Protein AF-A0A353XZ71-F1 (afdb_monomer)

Foldseek 3Di:
DDDPPDAALDPLGGDDPDDDDDDSVQVSLVQQAAPDLVLLQLQCVLQVFPDSGSLSLCQRQVLETAFADRDHDPPDDNPDQQDWDWAFDDLQLVLVLQVCCVVHPQSDDPPPAQQHYTYYDDFGKHFFAADPNTTIRTHRNAYGFKMKGFFGPADPPRDGRQCVLVVVQVVQVVCVVVPHDHWDWDWDARPNGTIIITTRPQWDDDPNGIHGHGDD

Sequence (216 aa):
MSSERAFPISLSMPLSDRVWSGDNATSYFDGLLPDDRTVREKIAAREDADSAGIFDLLAVIGRDCVGALRFVPEGLGPGDPTKMEYRPVSDDEIATRIASLGTTPLGVQVKEDDFRISIAGVQEKTAFLLIDDQWQLPLGSTPTSHIFKPAMKGGPSDADFSDMPWNEWLCLTLCRVLGLESAQARVLIFDGKPVIVVERFDRVWRDGVLYRLPQE

pLDDT: mean 86.94, std 12.04, range [46.0, 98.12]

Solvent-accessible surface area (backbone atoms only — not comparable to full-atom values): 12502 Å² total; per-residue (Å²): 142,89,56,98,82,69,74,49,89,37,91,87,48,60,80,64,96,67,86,81,69,60,66,64,50,51,54,56,58,46,61,41,35,53,69,44,64,69,55,36,44,54,48,14,70,70,70,71,33,93,36,65,45,64,67,41,40,33,57,68,23,19,47,34,33,67,24,51,58,63,44,63,53,88,95,55,77,84,67,64,84,71,56,80,42,67,44,83,51,52,66,70,55,51,30,52,26,60,71,35,30,89,84,33,68,54,36,56,49,92,90,84,48,70,49,34,63,23,62,48,52,83,70,65,46,38,65,33,22,74,54,96,93,39,48,24,46,38,29,75,70,31,56,62,43,30,40,37,30,55,38,49,96,59,50,81,89,78,41,87,30,68,59,44,22,59,50,53,44,50,50,36,50,50,38,42,76,73,70,43,94,57,64,56,63,48,76,46,75,38,90,91,38,55,25,23,38,31,48,43,84,41,42,46,81,52,98,94,28,67,42,61,32,83,56,133

Radius of gyration: 17.84 Å; Cα contacts (8 Å, |Δi|>4): 370; chains: 1; bounding box: 47×46×47 Å

Secondary structure (DSSP, 8-state):
---TT---SBTTB-S-SSPP-SHHHHHHHHTTS-S-HHHHHHHHHHTT-S-SSHHHHHHHHTTB-STT-----TTS----TT--EEEE--HHHHHHHHHHTTTSGGG--TTT----B---SSS--EEEEEETTEEEEEETTPPP-EEEEEPPS--GGG---TTHHHHHHHHHHHHHHTT-----EEEEEETTEEEEEEE-TTEEEETTEEEE----

Structure (mmCIF, N/CA/C/O backbone):
data_AF-A0A353XZ71-F1
#
_entry.id   AF-A0A353XZ71-F1
#
loop_
_atom_site.group_PDB
_atom_site.id
_atom_site.type_symbol
_atom_site.label_atom_id
_atom_site.label_alt_id
_atom_site.label_comp_id
_atom_site.label_asym_id
_atom_site.label_entity_id
_atom_site.label_seq_id
_atom_site.pdbx_PDB_ins_code
_atom_site.Cartn_x
_atom_site.Cartn_y
_atom_site.Cartn_z
_atom_site.occupancy
_atom_site.B_iso_or_equiv
_atom_site.auth_seq_id
_atom_site.auth_comp_id
_atom_site.auth_asym_id
_atom_site.auth_atom_id
_atom_site.pdbx_PDB_model_num
ATOM 1 N N . MET A 1 1 ? 13.636 -9.534 -26.495 1.00 53.69 1 MET A N 1
ATOM 2 C CA . MET A 1 1 ? 12.222 -9.168 -26.241 1.00 53.69 1 MET A CA 1
ATOM 3 C C . MET A 1 1 ? 11.256 -10.131 -26.950 1.00 53.69 1 MET A C 1
ATOM 5 O O . MET A 1 1 ? 10.649 -9.754 -27.940 1.00 53.69 1 MET A O 1
ATOM 9 N N . SER A 1 2 ? 11.138 -11.391 -26.512 1.00 59.56 2 SER A N 1
ATOM 10 C CA . SER A 1 2 ? 10.510 -12.465 -27.319 1.00 59.56 2 SER A CA 1
ATOM 11 C C . SER A 1 2 ? 9.338 -13.200 -26.650 1.00 59.56 2 SER A C 1
ATOM 13 O O . SER A 1 2 ? 9.058 -14.339 -27.005 1.00 59.56 2 SER A O 1
ATOM 15 N N . SER A 1 3 ? 8.665 -12.594 -25.669 1.00 77.88 3 SER A N 1
ATOM 16 C CA . SER A 1 3 ? 7.457 -13.176 -25.067 1.00 77.88 3 SER A CA 1
ATOM 17 C C . SER A 1 3 ? 6.228 -12.406 -25.533 1.00 77.88 3 SER A C 1
ATOM 19 O O . SER A 1 3 ? 6.163 -11.197 -25.335 1.00 77.88 3 SER A O 1
ATOM 21 N N . GLU A 1 4 ? 5.230 -13.103 -26.079 1.00 80.56 4 GLU A N 1
ATOM 22 C CA . GLU A 1 4 ? 3.912 -12.531 -26.416 1.00 80.56 4 GLU A CA 1
ATOM 23 C C . GLU A 1 4 ? 3.173 -11.973 -25.189 1.00 80.56 4 GLU A C 1
ATOM 25 O O . GLU A 1 4 ? 2.221 -11.213 -25.320 1.00 80.56 4 GLU A O 1
ATOM 30 N N . ARG A 1 5 ? 3.622 -12.342 -23.982 1.00 86.00 5 ARG A N 1
ATOM 31 C CA . ARG A 1 5 ? 3.090 -11.867 -22.700 1.00 86.00 5 ARG A CA 1
ATOM 32 C C . ARG A 1 5 ? 3.948 -10.775 -22.056 1.00 86.00 5 ARG A C 1
ATOM 34 O O . ARG A 1 5 ? 3.720 -10.440 -20.898 1.00 86.00 5 ARG A O 1
ATOM 41 N N . ALA A 1 6 ? 4.962 -10.261 -22.754 1.00 88.62 6 ALA A N 1
ATOM 42 C CA . ALA A 1 6 ? 5.753 -9.147 -22.247 1.00 88.62 6 ALA A CA 1
ATOM 43 C C . ALA A 1 6 ? 4.917 -7.861 -22.243 1.00 88.62 6 ALA A C 1
ATOM 45 O O . ALA A 1 6 ? 4.241 -7.544 -23.218 1.00 88.62 6 ALA A O 1
ATOM 46 N N . PHE A 1 7 ? 5.013 -7.103 -21.159 1.00 90.38 7 PHE A N 1
ATOM 47 C CA . PHE A 1 7 ? 4.414 -5.781 -21.017 1.00 90.38 7 PHE A CA 1
ATOM 48 C C . PHE A 1 7 ? 5.481 -4.808 -20.497 1.00 90.38 7 PHE A C 1
ATOM 50 O O . PHE A 1 7 ? 6.420 -5.242 -19.821 1.00 90.38 7 PHE A O 1
ATOM 57 N N . PRO A 1 8 ? 5.402 -3.514 -20.849 1.00 92.56 8 PRO A N 1
ATOM 58 C CA . PRO A 1 8 ? 6.329 -2.526 -20.323 1.00 92.56 8 PRO A CA 1
ATOM 59 C C . PRO A 1 8 ? 6.079 -2.291 -18.833 1.00 92.56 8 PRO A C 1
ATOM 61 O O . PRO A 1 8 ? 4.964 -2.460 -18.349 1.00 92.56 8 PR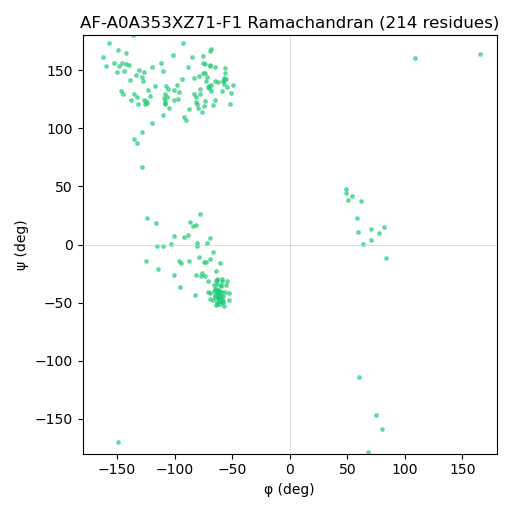O A O 1
ATOM 64 N N . ILE A 1 9 ? 7.119 -1.857 -18.121 1.00 91.44 9 ILE A N 1
ATOM 65 C CA . ILE A 1 9 ? 6.996 -1.424 -16.723 1.00 91.44 9 ILE A CA 1
ATOM 66 C C . ILE A 1 9 ? 6.033 -0.231 -16.610 1.00 91.44 9 ILE A C 1
ATOM 68 O O . ILE A 1 9 ? 5.214 -0.181 -15.700 1.00 91.44 9 ILE A O 1
ATOM 72 N N . SER A 1 10 ? 6.128 0.697 -17.563 1.00 92.50 10 SER A N 1
ATOM 73 C CA . SER A 1 10 ? 5.308 1.901 -17.662 1.00 92.50 10 SER A CA 1
ATOM 74 C C . SER A 1 10 ? 5.024 2.214 -19.124 1.00 92.50 10 SER A C 1
ATOM 76 O O . SER A 1 10 ? 5.890 1.985 -19.973 1.00 92.50 10 SER A O 1
ATOM 78 N N . LEU A 1 11 ? 3.877 2.814 -19.447 1.00 91.62 11 LEU A N 1
ATOM 79 C CA . LEU A 1 11 ? 3.632 3.325 -20.801 1.00 91.62 11 LEU A CA 1
ATOM 80 C C . LEU A 1 11 ? 4.595 4.466 -21.177 1.00 91.62 11 LEU A C 1
ATOM 82 O O . LEU A 1 11 ? 4.879 4.665 -22.359 1.00 91.62 11 LEU A O 1
ATOM 86 N N . SER A 1 12 ? 5.163 5.165 -20.188 1.00 91.56 12 SER A N 1
ATOM 87 C CA . SER A 1 12 ? 6.236 6.154 -20.383 1.00 91.56 12 SER A CA 1
ATOM 88 C C . SER A 1 12 ? 7.606 5.521 -20.675 1.00 91.56 12 SER A C 1
ATOM 90 O O . SER A 1 12 ? 8.517 6.197 -21.168 1.00 91.56 12 SER A O 1
ATOM 92 N N . MET A 1 13 ? 7.737 4.216 -20.408 1.00 93.19 13 MET A N 1
ATOM 93 C CA . MET A 1 13 ? 8.933 3.404 -20.617 1.00 93.19 13 MET A CA 1
ATOM 94 C C . MET A 1 13 ? 8.610 2.127 -21.420 1.00 93.19 13 MET A C 1
ATOM 96 O O . MET A 1 13 ? 8.707 1.016 -20.885 1.00 93.19 13 MET A O 1
ATOM 100 N N . PRO A 1 14 ? 8.226 2.245 -22.711 1.00 92.81 14 PRO A N 1
ATOM 101 C CA . PRO A 1 14 ? 7.948 1.092 -23.559 1.00 92.81 14 PRO A CA 1
ATOM 102 C C . PRO A 1 14 ? 9.127 0.116 -23.633 1.00 92.81 14 PRO A C 1
ATOM 104 O O . PRO A 1 14 ? 10.297 0.507 -23.538 1.00 92.81 14 PRO A O 1
ATOM 107 N N . LEU A 1 15 ? 8.792 -1.159 -23.859 1.00 92.56 15 LEU A N 1
ATOM 108 C CA . LEU A 1 15 ? 9.755 -2.243 -24.042 1.00 92.56 15 LEU A CA 1
ATOM 109 C C . LEU A 1 15 ? 10.773 -1.866 -25.121 1.00 92.56 15 LEU A C 1
ATOM 111 O O . LEU A 1 15 ? 10.420 -1.562 -26.260 1.00 92.56 15 LEU A O 1
ATOM 115 N N . SER A 1 16 ? 12.043 -1.841 -24.734 1.00 90.62 16 SER A N 1
ATOM 116 C CA . SER A 1 16 ? 13.141 -1.418 -25.589 1.00 90.62 16 SER A CA 1
ATOM 117 C C . SER A 1 16 ? 14.457 -1.967 -25.044 1.00 90.62 16 SER A C 1
ATOM 119 O O . SER A 1 16 ? 14.578 -2.183 -23.842 1.00 90.62 16 SER A O 1
ATOM 121 N N . ASP A 1 17 ? 15.449 -2.151 -25.917 1.00 89.94 17 ASP A N 1
ATOM 122 C CA . ASP A 1 17 ? 16.813 -2.528 -25.521 1.00 89.94 17 ASP A CA 1
ATOM 123 C C . ASP A 1 17 ? 17.618 -1.308 -25.031 1.00 89.94 17 ASP A C 1
ATOM 125 O O . ASP A 1 17 ? 18.783 -1.430 -24.653 1.00 89.94 17 ASP A O 1
ATOM 129 N N . ARG A 1 18 ? 17.018 -0.107 -25.046 1.00 91.69 18 ARG A N 1
ATOM 130 C CA . ARG A 1 18 ? 17.650 1.095 -24.497 1.00 91.69 18 ARG A CA 1
ATOM 131 C C . ARG A 1 18 ? 17.653 1.067 -22.974 1.00 91.69 18 ARG A C 1
ATOM 133 O O . ARG A 1 18 ? 16.688 0.645 -22.341 1.00 91.69 18 ARG A O 1
ATOM 140 N N . VAL A 1 19 ? 18.693 1.656 -22.398 1.00 92.75 19 VAL A N 1
ATOM 141 C CA . VAL A 1 19 ? 18.687 2.035 -20.986 1.00 92.75 19 VAL A CA 1
ATOM 142 C C . VAL A 1 19 ? 17.793 3.261 -20.823 1.00 92.75 19 VAL A C 1
ATOM 144 O O . VAL A 1 19 ? 18.000 4.282 -21.480 1.00 92.75 19 VAL A O 1
ATOM 147 N N . TRP A 1 20 ? 16.789 3.147 -19.959 1.00 93.00 20 TRP A N 1
ATOM 148 C CA . TRP A 1 20 ? 15.941 4.264 -19.565 1.00 93.00 20 TRP A CA 1
ATOM 149 C C . TRP A 1 20 ? 16.611 5.073 -18.455 1.00 93.00 20 TRP A C 1
ATOM 151 O O . TRP A 1 20 ? 17.066 4.512 -17.461 1.00 93.00 20 TRP A O 1
ATOM 161 N N . SER A 1 21 ? 16.682 6.391 -18.633 1.00 92.06 21 SER A N 1
ATOM 162 C CA . SER A 1 21 ? 17.245 7.331 -17.663 1.00 92.06 21 SER A CA 1
ATOM 163 C C . SER A 1 21 ? 16.547 8.692 -17.755 1.00 92.06 21 SER A C 1
ATOM 165 O O . SER A 1 21 ? 15.798 8.952 -18.700 1.00 92.06 21 SER A O 1
ATOM 167 N N . GLY A 1 22 ? 16.787 9.554 -16.765 1.00 92.81 22 GLY A N 1
ATOM 168 C CA . GLY A 1 22 ? 16.157 10.871 -16.673 1.00 92.81 22 GLY A CA 1
ATOM 169 C C . GLY A 1 22 ? 14.737 10.815 -16.109 1.00 92.81 22 GLY A C 1
ATOM 170 O O . GLY A 1 22 ? 14.362 9.858 -15.430 1.00 92.81 22 GLY A O 1
ATOM 1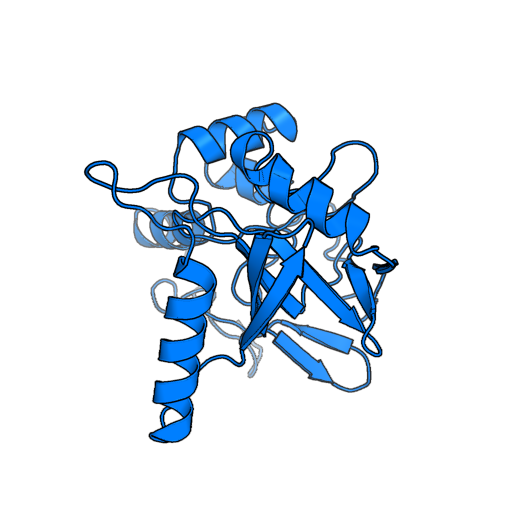71 N N . ASP A 1 23 ? 13.963 11.859 -16.393 1.00 92.31 23 ASP A N 1
ATOM 172 C CA . ASP A 1 23 ? 12.715 12.164 -15.686 1.00 92.31 23 ASP A CA 1
ATOM 173 C C . ASP A 1 23 ? 11.679 11.039 -15.756 1.00 92.31 23 ASP A C 1
ATOM 175 O O . ASP A 1 23 ? 11.097 10.708 -14.733 1.00 92.31 23 ASP A O 1
ATOM 179 N N . ASN A 1 24 ? 11.504 10.373 -16.905 1.00 90.69 24 ASN A N 1
ATOM 180 C CA . ASN A 1 24 ? 10.521 9.286 -17.028 1.00 90.69 24 ASN A CA 1
ATOM 181 C C . ASN A 1 24 ? 10.780 8.146 -16.030 1.00 90.69 24 ASN A C 1
ATOM 183 O O . ASN A 1 24 ? 9.857 7.678 -15.366 1.00 90.69 24 ASN A O 1
ATOM 187 N N . ALA A 1 25 ? 12.036 7.703 -15.920 1.00 92.44 25 ALA A N 1
ATOM 188 C CA . ALA A 1 25 ? 12.402 6.632 -15.001 1.00 92.44 25 ALA A CA 1
ATOM 189 C C . ALA A 1 25 ? 12.286 7.108 -13.550 1.00 92.44 25 ALA A C 1
ATOM 191 O O . ALA A 1 25 ? 11.672 6.431 -12.727 1.00 92.44 25 ALA A O 1
ATOM 192 N N . THR A 1 26 ? 12.821 8.295 -13.256 1.00 93.56 26 THR A N 1
ATOM 193 C CA . THR A 1 26 ? 12.767 8.888 -11.918 1.00 93.56 26 THR A CA 1
ATOM 194 C C . THR A 1 26 ? 11.326 9.038 -11.441 1.00 93.56 26 THR A C 1
ATOM 196 O O . THR A 1 26 ? 11.000 8.522 -10.382 1.00 93.56 26 THR A O 1
ATOM 199 N N . SER A 1 27 ? 10.450 9.669 -12.226 1.00 91.94 27 SER A N 1
ATOM 200 C CA . SER A 1 27 ? 9.053 9.916 -11.856 1.00 91.94 27 SER A CA 1
ATOM 201 C C . SER A 1 27 ? 8.261 8.632 -11.639 1.00 91.94 27 SER A C 1
ATOM 203 O O . SER A 1 27 ? 7.473 8.567 -10.701 1.00 91.94 27 SER A O 1
ATOM 205 N N . TYR A 1 28 ? 8.480 7.603 -12.462 1.00 93.00 28 TYR A N 1
ATOM 206 C CA . TYR A 1 28 ? 7.786 6.330 -12.288 1.00 93.00 28 TYR A CA 1
ATOM 207 C C . TYR A 1 28 ? 8.154 5.657 -10.960 1.00 93.00 28 TYR A C 1
ATOM 209 O O . TYR A 1 28 ? 7.275 5.305 -10.178 1.00 93.00 28 TYR A O 1
ATOM 217 N N . PHE A 1 29 ? 9.452 5.495 -10.681 1.00 93.62 29 PHE A N 1
ATOM 218 C CA . PHE A 1 29 ? 9.895 4.837 -9.449 1.00 93.62 29 PHE A CA 1
ATOM 219 C C . PHE A 1 29 ? 9.637 5.693 -8.204 1.00 93.62 29 PHE A C 1
ATOM 221 O O . PHE A 1 29 ? 9.348 5.146 -7.141 1.00 93.62 29 PHE A O 1
ATOM 228 N N . ASP A 1 30 ? 9.693 7.020 -8.332 1.00 92.12 30 ASP A N 1
ATOM 229 C CA . ASP A 1 30 ? 9.323 7.949 -7.265 1.00 92.12 30 ASP A CA 1
ATOM 230 C C . ASP A 1 30 ? 7.846 7.813 -6.879 1.00 92.12 30 ASP A C 1
ATOM 232 O O . ASP A 1 30 ? 7.524 7.773 -5.694 1.00 92.12 30 ASP A O 1
ATOM 236 N N . GLY A 1 31 ? 6.965 7.634 -7.871 1.00 90.25 31 GLY A N 1
ATOM 237 C CA . GLY A 1 31 ? 5.530 7.417 -7.676 1.00 90.25 31 GLY A CA 1
ATOM 238 C C . GLY A 1 31 ? 5.162 6.099 -6.985 1.00 90.25 31 GLY A C 1
ATOM 239 O O . GLY A 1 31 ? 3.998 5.888 -6.657 1.00 90.25 31 GLY A O 1
ATOM 240 N N . LEU A 1 32 ? 6.129 5.209 -6.734 1.00 90.25 32 LEU A N 1
ATOM 241 C CA . LEU A 1 32 ? 5.923 4.003 -5.925 1.00 90.25 32 LEU A CA 1
ATOM 242 C C . LEU A 1 32 ? 6.149 4.248 -4.431 1.00 90.25 32 LEU A C 1
ATOM 244 O O . LEU A 1 32 ? 5.791 3.389 -3.621 1.00 90.25 32 LEU A O 1
ATOM 248 N N . LEU A 1 33 ? 6.762 5.372 -4.061 1.00 89.06 33 LEU A N 1
ATOM 249 C CA . LEU A 1 33 ? 7.168 5.704 -2.699 1.00 89.06 33 LEU A CA 1
ATOM 250 C C . LEU A 1 33 ? 6.184 6.686 -2.042 1.00 89.06 33 LEU A C 1
ATOM 252 O O . LEU A 1 33 ? 5.406 7.340 -2.731 1.00 89.06 33 LEU A O 1
ATOM 256 N N . PRO A 1 34 ? 6.206 6.822 -0.703 1.00 84.19 34 PRO A N 1
ATOM 257 C CA . PRO A 1 34 ? 5.445 7.868 -0.021 1.00 84.19 34 PRO A CA 1
ATOM 258 C C . PRO A 1 34 ? 5.816 9.267 -0.530 1.00 84.19 34 PRO A C 1
ATOM 260 O O . PRO A 1 34 ? 6.993 9.539 -0.749 1.00 84.19 34 PRO A O 1
ATOM 263 N N . ASP A 1 35 ? 4.852 10.175 -0.664 1.00 83.12 35 ASP A N 1
ATOM 264 C CA . ASP A 1 35 ? 5.115 11.526 -1.198 1.00 83.12 35 ASP A CA 1
ATOM 265 C C . ASP A 1 35 ? 5.865 12.423 -0.193 1.00 83.12 35 ASP A C 1
ATOM 267 O O . ASP A 1 35 ? 6.593 13.344 -0.562 1.00 83.12 35 ASP A O 1
ATOM 271 N N . ASP A 1 36 ? 5.691 12.154 1.102 1.00 81.56 36 ASP A N 1
ATOM 272 C CA . ASP A 1 36 ? 6.267 12.944 2.187 1.00 81.56 36 ASP A CA 1
ATOM 273 C C . ASP A 1 36 ? 7.743 12.571 2.432 1.00 81.56 36 ASP A C 1
ATOM 275 O O . ASP A 1 36 ? 8.090 11.437 2.779 1.00 81.56 36 ASP A O 1
ATOM 279 N N . ARG A 1 37 ? 8.636 13.558 2.298 1.00 85.50 37 ARG A N 1
ATOM 280 C CA . ARG A 1 37 ? 10.080 13.377 2.508 1.00 85.50 37 ARG A CA 1
ATOM 281 C C . ARG A 1 37 ? 10.440 12.994 3.946 1.00 85.50 37 ARG A C 1
ATOM 283 O O . ARG A 1 37 ? 11.331 12.174 4.145 1.00 85.50 37 ARG A O 1
ATOM 290 N N . THR A 1 38 ? 9.766 13.548 4.947 1.00 83.25 38 THR A N 1
ATOM 291 C CA . THR A 1 38 ? 9.986 13.187 6.353 1.00 83.25 38 THR A CA 1
ATOM 292 C C . THR A 1 38 ? 9.574 11.739 6.612 1.00 83.25 38 THR A C 1
ATOM 294 O O . THR A 1 38 ? 10.235 11.036 7.377 1.00 83.25 38 THR A O 1
ATOM 297 N N . VAL A 1 39 ? 8.524 11.249 5.944 1.00 81.44 39 VAL A N 1
ATOM 298 C CA . VAL A 1 39 ? 8.154 9.825 5.979 1.00 81.44 39 VAL A CA 1
ATOM 299 C C . VAL A 1 39 ? 9.261 8.961 5.371 1.00 81.44 39 VAL A C 1
ATOM 301 O O . VAL A 1 39 ? 9.653 7.966 5.980 1.00 81.44 39 VAL A O 1
ATOM 304 N N . ARG A 1 40 ? 9.820 9.358 4.223 1.00 87.19 40 ARG A N 1
ATOM 305 C CA . ARG A 1 40 ? 10.948 8.658 3.585 1.00 87.19 40 ARG A CA 1
ATOM 306 C C . ARG A 1 40 ? 12.195 8.599 4.466 1.00 87.19 40 ARG A C 1
ATOM 308 O O . ARG A 1 40 ? 12.790 7.536 4.600 1.00 87.19 40 ARG A O 1
ATOM 315 N N . GLU A 1 41 ? 12.562 9.705 5.107 1.00 88.69 41 GLU A N 1
ATOM 316 C CA . GLU A 1 41 ? 13.712 9.768 6.022 1.00 88.69 41 GLU A CA 1
ATOM 317 C C . GLU A 1 41 ? 13.523 8.856 7.242 1.00 88.69 41 GLU A C 1
ATOM 319 O O . GLU A 1 41 ? 14.450 8.149 7.638 1.00 88.69 41 GLU A O 1
ATOM 324 N N . LYS A 1 42 ? 12.303 8.795 7.794 1.00 83.44 42 LYS A N 1
ATOM 325 C CA . LYS A 1 42 ? 11.962 7.845 8.864 1.00 83.44 42 LYS A CA 1
ATOM 326 C C . LYS A 1 42 ? 12.082 6.392 8.404 1.00 83.44 42 LYS A C 1
ATOM 328 O O . LYS A 1 42 ? 12.570 5.572 9.173 1.00 83.44 42 LYS A O 1
ATOM 333 N N . ILE A 1 43 ? 11.637 6.069 7.186 1.00 83.50 43 ILE A N 1
ATOM 334 C CA . ILE A 1 43 ? 11.769 4.716 6.622 1.00 83.50 43 ILE A CA 1
ATOM 335 C C . ILE A 1 43 ? 13.247 4.359 6.466 1.00 83.50 43 ILE A C 1
ATOM 337 O O . ILE A 1 43 ? 13.657 3.310 6.951 1.00 83.50 43 ILE A O 1
ATOM 341 N N . ALA A 1 44 ? 14.046 5.242 5.862 1.00 88.50 44 ALA A N 1
ATOM 342 C CA . ALA A 1 44 ? 15.469 4.998 5.646 1.00 88.50 44 ALA A CA 1
ATOM 343 C C . ALA A 1 44 ? 16.218 4.747 6.963 1.00 88.50 44 ALA A C 1
ATOM 345 O O . ALA A 1 44 ? 16.893 3.734 7.101 1.00 88.50 44 ALA A O 1
ATOM 346 N N . ALA A 1 45 ? 16.027 5.611 7.966 1.00 86.62 45 ALA A N 1
ATOM 347 C CA . ALA A 1 45 ? 16.673 5.460 9.272 1.00 86.62 45 ALA A CA 1
ATOM 348 C C . ALA A 1 45 ? 16.250 4.183 10.016 1.00 86.62 45 ALA A C 1
ATOM 350 O O . ALA A 1 45 ? 17.003 3.641 10.820 1.00 86.62 45 ALA A O 1
ATOM 351 N N . ARG A 1 46 ? 15.020 3.723 9.786 1.00 79.81 46 ARG A N 1
ATOM 352 C CA . ARG A 1 46 ? 14.440 2.563 10.461 1.00 79.81 46 ARG A CA 1
ATOM 353 C C . ARG A 1 46 ? 14.872 1.243 9.825 1.00 79.81 46 ARG A C 1
ATOM 355 O O . ARG A 1 46 ? 15.151 0.293 10.549 1.00 79.81 46 ARG A O 1
ATOM 362 N N . GLU A 1 47 ? 14.873 1.186 8.499 1.00 82.00 47 GLU A N 1
ATOM 363 C CA . GLU A 1 47 ? 15.236 -0.004 7.724 1.00 82.00 47 GLU A CA 1
ATOM 364 C C . GLU A 1 47 ? 16.744 -0.075 7.430 1.00 82.00 47 GLU A C 1
ATOM 366 O O . GLU A 1 47 ? 17.170 -0.944 6.674 1.00 82.00 47 GLU A O 1
ATOM 371 N N . ASP A 1 48 ? 17.533 0.827 8.031 1.00 85.62 48 ASP A N 1
ATOM 372 C CA . ASP A 1 48 ? 18.985 0.955 7.842 1.00 85.62 48 ASP A CA 1
ATOM 373 C C . ASP A 1 48 ? 19.363 1.091 6.356 1.00 85.62 48 ASP A C 1
ATOM 375 O O . ASP A 1 48 ? 20.295 0.463 5.858 1.00 85.62 48 ASP A O 1
ATOM 379 N N . ALA A 1 49 ? 18.575 1.882 5.619 1.00 88.69 49 ALA A N 1
ATOM 380 C CA . ALA A 1 49 ? 18.829 2.160 4.213 1.00 88.69 49 ALA A CA 1
ATOM 381 C C . ALA A 1 49 ? 19.932 3.216 4.063 1.00 88.69 49 ALA A C 1
ATOM 383 O O . ALA A 1 49 ? 19.982 4.186 4.823 1.00 88.69 49 ALA A O 1
ATOM 384 N N . ASP A 1 50 ? 20.745 3.080 3.015 1.00 91.31 50 ASP A N 1
ATOM 385 C CA . ASP A 1 50 ? 21.865 3.987 2.731 1.00 91.31 50 ASP A CA 1
ATOM 386 C C . ASP A 1 50 ? 21.423 5.452 2.560 1.00 91.31 50 ASP A C 1
ATOM 388 O O . ASP A 1 50 ? 22.156 6.385 2.903 1.00 91.31 50 ASP A O 1
ATOM 392 N N . SER A 1 51 ? 20.210 5.678 2.045 1.00 93.75 51 SER A N 1
ATOM 393 C CA . SER A 1 51 ? 19.609 7.005 1.960 1.00 93.75 51 SER A CA 1
ATOM 394 C C . SER A 1 51 ? 18.078 6.968 1.879 1.00 93.75 51 SER A C 1
ATOM 396 O O . SER A 1 51 ? 17.453 5.921 1.732 1.00 93.75 51 SER A O 1
ATOM 398 N N . ALA A 1 52 ? 17.458 8.152 1.930 1.00 91.62 52 ALA A N 1
ATOM 399 C CA . ALA A 1 52 ? 16.038 8.352 1.617 1.00 91.62 52 ALA A CA 1
ATOM 400 C C . ALA A 1 52 ? 15.769 8.514 0.100 1.00 91.62 52 ALA A C 1
ATOM 402 O O . ALA A 1 52 ? 14.727 9.040 -0.303 1.00 91.62 52 ALA A O 1
ATOM 403 N N . GLY A 1 53 ? 16.733 8.135 -0.743 1.00 94.12 53 GLY A N 1
ATOM 404 C CA . GLY A 1 53 ? 16.632 8.145 -2.197 1.00 94.12 53 GLY A CA 1
ATOM 405 C C . GLY A 1 53 ? 15.775 7.000 -2.738 1.00 94.12 53 GLY A C 1
ATOM 406 O O . GLY A 1 53 ? 15.522 6.008 -2.059 1.00 94.12 53 GLY A O 1
ATOM 407 N N . ILE A 1 54 ? 15.331 7.141 -3.990 1.00 93.69 54 ILE A N 1
ATOM 408 C CA . ILE A 1 54 ? 14.364 6.221 -4.608 1.00 93.69 54 ILE A CA 1
ATOM 409 C C . ILE A 1 54 ? 14.871 4.774 -4.605 1.00 93.69 54 ILE A C 1
ATOM 411 O O . ILE A 1 54 ? 14.156 3.862 -4.199 1.00 93.69 54 ILE A O 1
ATOM 415 N N . PHE A 1 55 ? 16.111 4.576 -5.055 1.00 93.00 55 PHE A N 1
ATOM 416 C CA . PHE A 1 55 ? 16.715 3.252 -5.175 1.00 93.00 55 PHE A CA 1
ATOM 417 C C . PHE A 1 55 ? 16.861 2.569 -3.810 1.00 93.00 55 PHE A C 1
ATOM 419 O O . PHE A 1 55 ? 16.372 1.454 -3.632 1.00 93.00 55 PHE A O 1
ATOM 426 N N . ASP A 1 56 ? 17.463 3.264 -2.843 1.00 92.50 56 ASP A N 1
ATOM 427 C CA . ASP A 1 56 ? 17.755 2.711 -1.516 1.00 92.50 56 ASP A CA 1
ATOM 428 C C . ASP A 1 56 ? 16.468 2.375 -0.756 1.00 92.50 56 ASP A C 1
ATOM 430 O O . ASP A 1 56 ? 16.369 1.320 -0.133 1.00 92.50 56 ASP A O 1
ATOM 434 N N . LEU A 1 57 ? 15.430 3.211 -0.883 1.00 91.25 57 LEU A N 1
ATOM 435 C CA . LEU A 1 57 ? 14.118 2.923 -0.307 1.00 91.25 57 LEU A CA 1
ATOM 436 C C . LEU A 1 57 ? 13.451 1.718 -0.971 1.00 91.25 57 LEU A C 1
ATOM 438 O O . LEU A 1 57 ? 12.972 0.824 -0.276 1.00 91.25 57 LEU A O 1
ATOM 442 N N . LEU A 1 58 ? 13.426 1.642 -2.304 1.00 91.62 58 LEU A N 1
ATOM 443 C CA . LEU A 1 58 ? 12.835 0.489 -2.990 1.00 91.62 58 LEU A CA 1
ATOM 444 C C . LEU A 1 58 ? 13.588 -0.813 -2.682 1.00 91.62 58 LEU A C 1
ATOM 446 O O . LEU A 1 58 ? 12.956 -1.866 -2.617 1.00 91.62 58 LEU A O 1
ATOM 450 N N . ALA A 1 59 ? 14.894 -0.759 -2.419 1.00 88.69 59 ALA A N 1
ATOM 451 C CA . ALA A 1 59 ? 15.661 -1.929 -1.998 1.00 88.69 59 ALA A CA 1
ATOM 452 C C . ALA A 1 59 ? 15.183 -2.500 -0.648 1.00 88.69 59 ALA A C 1
ATOM 454 O O . ALA A 1 59 ? 15.192 -3.721 -0.464 1.00 88.69 59 ALA A O 1
ATOM 455 N N . VAL A 1 60 ? 14.720 -1.644 0.274 1.00 84.81 60 VAL A N 1
ATOM 456 C CA . VAL A 1 60 ? 14.267 -2.064 1.611 1.00 84.81 60 VAL A CA 1
ATOM 457 C C . VAL A 1 60 ? 12.756 -2.288 1.716 1.00 84.81 60 VAL A C 1
ATOM 459 O O . VAL A 1 60 ? 12.346 -3.235 2.383 1.00 84.81 60 VAL A O 1
ATOM 462 N N . ILE A 1 61 ? 11.919 -1.488 1.043 1.00 85.00 61 ILE A N 1
ATOM 463 C CA . ILE A 1 61 ? 10.445 -1.554 1.149 1.00 85.00 61 ILE A CA 1
ATOM 464 C C . ILE A 1 61 ? 9.724 -1.962 -0.147 1.00 85.00 61 ILE A C 1
ATOM 466 O O . ILE A 1 61 ? 8.505 -2.112 -0.159 1.00 85.00 61 ILE A O 1
ATOM 470 N N . GLY A 1 62 ? 10.444 -2.203 -1.243 1.00 86.88 62 GLY A N 1
ATOM 471 C CA . GLY A 1 62 ? 9.861 -2.471 -2.563 1.00 86.88 62 GLY A CA 1
ATOM 472 C C . GLY A 1 62 ? 9.385 -3.909 -2.813 1.00 86.88 62 GLY A C 1
ATOM 473 O O . GLY A 1 62 ? 9.202 -4.300 -3.967 1.00 86.88 62 GLY A O 1
ATOM 474 N N . ARG A 1 63 ? 9.202 -4.739 -1.779 1.00 84.06 63 ARG A N 1
ATOM 475 C CA . ARG A 1 63 ? 8.775 -6.143 -1.964 1.00 84.06 63 ARG A CA 1
ATOM 476 C C . ARG A 1 63 ? 7.284 -6.289 -2.270 1.00 84.06 63 ARG A C 1
ATOM 478 O O . ARG A 1 63 ? 6.895 -7.253 -2.932 1.00 84.06 63 ARG A O 1
ATOM 485 N N . ASP A 1 64 ? 6.460 -5.342 -1.826 1.00 83.81 64 ASP A N 1
ATOM 486 C CA . ASP A 1 64 ? 5.042 -5.253 -2.177 1.00 83.81 64 ASP A CA 1
ATOM 487 C C . ASP A 1 64 ? 4.646 -3.809 -2.523 1.00 83.81 64 ASP A C 1
ATOM 489 O O . ASP A 1 64 ? 4.255 -3.029 -1.657 1.00 83.81 64 ASP A O 1
ATOM 493 N N . CYS A 1 65 ? 4.753 -3.445 -3.802 1.00 86.69 65 CYS A N 1
ATOM 494 C CA . CYS A 1 65 ? 4.375 -2.124 -4.312 1.00 86.69 65 CYS A CA 1
ATOM 495 C C . CYS A 1 65 ? 2.927 -2.085 -4.829 1.00 86.69 65 CYS A C 1
ATOM 497 O O . CYS A 1 65 ? 2.243 -3.112 -4.938 1.00 86.69 65 CYS A O 1
ATOM 499 N N . VAL A 1 66 ? 2.452 -0.888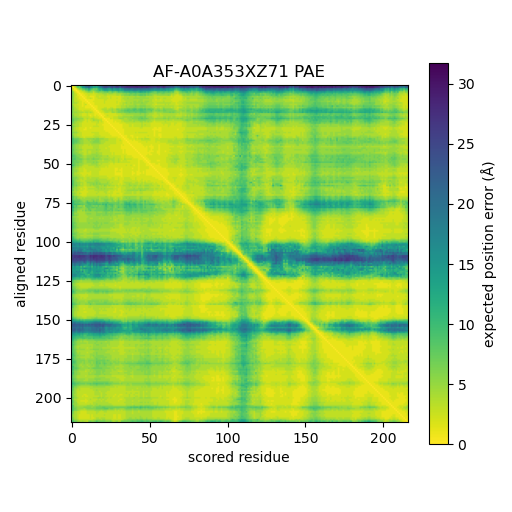 -5.179 1.00 87.25 66 VAL A N 1
ATOM 500 C CA . VAL A 1 66 ? 1.324 -0.730 -6.112 1.00 87.25 66 VAL A CA 1
ATOM 501 C C . VAL A 1 66 ? 1.676 -1.397 -7.447 1.00 87.25 66 VAL A C 1
ATOM 503 O O . VAL A 1 66 ? 2.826 -1.368 -7.887 1.00 87.25 66 VAL A O 1
ATOM 506 N N . GLY A 1 67 ? 0.700 -2.064 -8.055 1.00 91.06 67 GLY A N 1
ATOM 507 C CA . GLY A 1 67 ? 0.891 -2.855 -9.262 1.00 91.06 67 GLY A CA 1
ATOM 508 C C . GLY A 1 67 ? 1.600 -4.184 -8.992 1.00 91.06 67 GLY A C 1
ATOM 509 O O . GLY A 1 67 ? 1.426 -4.809 -7.940 1.00 91.06 67 GLY A O 1
ATOM 510 N N . ALA A 1 68 ? 2.401 -4.637 -9.960 1.00 91.81 68 ALA A N 1
ATOM 511 C CA . ALA A 1 68 ? 3.023 -5.965 -9.953 1.00 91.81 68 ALA A CA 1
ATOM 512 C C . ALA A 1 68 ? 4.541 -5.977 -9.745 1.00 91.81 68 ALA A C 1
ATOM 514 O O . ALA A 1 68 ? 5.137 -7.059 -9.711 1.00 91.81 68 ALA A O 1
ATOM 515 N N . LEU A 1 69 ? 5.173 -4.811 -9.607 1.00 91.00 69 LEU A N 1
ATOM 516 C CA . LEU A 1 69 ? 6.615 -4.749 -9.417 1.00 91.00 69 LEU A CA 1
ATOM 517 C C . LEU A 1 69 ? 7.029 -5.230 -8.030 1.00 91.00 69 LEU A C 1
ATOM 519 O O . LEU A 1 69 ? 6.352 -4.997 -7.027 1.00 91.00 69 LEU A O 1
ATOM 523 N N . ARG A 1 70 ? 8.180 -5.900 -8.009 1.00 89.50 70 ARG A N 1
ATOM 524 C CA . ARG A 1 70 ? 8.886 -6.312 -6.803 1.00 89.50 70 ARG A CA 1
ATOM 525 C C . ARG A 1 70 ? 10.358 -6.000 -6.982 1.00 89.50 70 ARG A C 1
ATOM 527 O O . ARG A 1 70 ? 10.953 -6.409 -7.979 1.00 89.50 70 ARG A O 1
ATOM 534 N N . PHE A 1 71 ? 10.927 -5.322 -6.002 1.00 89.56 71 PHE A N 1
ATOM 535 C CA . PHE A 1 71 ? 12.342 -5.005 -5.945 1.00 89.56 71 PHE A CA 1
ATOM 536 C C . PHE A 1 71 ? 13.014 -5.986 -4.991 1.00 89.56 71 PHE A C 1
ATOM 538 O O . PHE A 1 71 ? 12.590 -6.164 -3.847 1.00 89.56 71 PHE A O 1
ATOM 545 N N . VAL A 1 72 ? 14.030 -6.675 -5.499 1.00 87.56 72 VAL A N 1
ATOM 546 C CA . VAL A 1 72 ? 14.839 -7.623 -4.736 1.00 87.56 72 VAL A CA 1
ATOM 547 C C . VAL A 1 72 ? 16.309 -7.254 -4.899 1.00 87.56 72 VAL A C 1
ATOM 549 O O . VAL A 1 72 ? 16.699 -6.866 -6.004 1.00 87.56 72 VAL A O 1
ATOM 552 N N . PRO A 1 73 ? 17.123 -7.350 -3.832 1.00 83.81 73 PRO A N 1
ATOM 553 C CA . PRO A 1 73 ? 18.553 -7.103 -3.931 1.00 83.81 73 PRO A CA 1
ATOM 554 C C . PRO A 1 73 ? 19.216 -7.991 -4.982 1.00 83.81 73 PRO A C 1
ATOM 556 O O . PRO A 1 73 ? 18.824 -9.145 -5.184 1.00 83.81 73 PRO A O 1
ATOM 559 N N . GLU A 1 74 ? 20.252 -7.459 -5.623 1.00 85.69 74 GLU A N 1
ATOM 560 C CA . GLU A 1 74 ? 21.045 -8.216 -6.584 1.00 85.69 74 GLU A CA 1
ATOM 561 C C . GLU A 1 74 ? 21.622 -9.488 -5.936 1.00 85.69 74 GLU A C 1
ATOM 563 O O . GLU A 1 74 ? 22.050 -9.491 -4.782 1.00 85.69 74 GLU A O 1
ATOM 568 N N . GLY A 1 75 ? 21.587 -10.602 -6.670 1.00 85.12 75 GLY A N 1
ATOM 569 C CA . GLY A 1 75 ? 22.032 -11.909 -6.178 1.00 85.12 75 GLY A CA 1
ATOM 570 C C . GLY A 1 75 ? 20.991 -12.691 -5.367 1.00 85.12 75 GLY A C 1
ATOM 571 O O . GLY A 1 75 ? 21.172 -13.894 -5.175 1.00 85.12 75 GLY A O 1
AT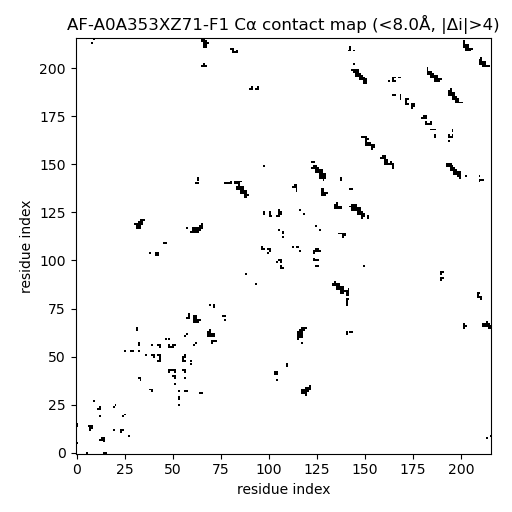OM 572 N N . LEU A 1 76 ? 19.877 -12.073 -4.955 1.00 81.81 76 LEU A N 1
ATOM 573 C CA . LEU A 1 76 ? 18.731 -12.783 -4.384 1.00 81.81 76 LEU A CA 1
ATOM 574 C C . LEU A 1 76 ? 17.679 -13.060 -5.463 1.00 81.81 76 LEU A C 1
ATOM 576 O O . LEU A 1 76 ? 17.278 -12.181 -6.223 1.00 81.81 76 LEU A O 1
ATOM 580 N N . GLY A 1 77 ? 17.207 -14.306 -5.533 1.00 82.06 77 GLY A N 1
ATOM 581 C CA . GLY A 1 77 ? 16.100 -14.661 -6.419 1.00 82.06 77 GLY A CA 1
ATOM 582 C C . GLY A 1 77 ? 14.772 -14.048 -5.943 1.00 82.06 77 GLY A C 1
ATOM 583 O O . GLY A 1 77 ? 14.581 -13.873 -4.740 1.00 82.06 77 GLY A O 1
ATOM 584 N N . PRO A 1 78 ? 13.802 -13.800 -6.844 1.00 78.81 78 PRO A N 1
ATOM 585 C CA . PRO A 1 78 ? 12.498 -13.213 -6.501 1.00 78.81 78 PRO A CA 1
ATOM 586 C C . PRO A 1 78 ? 11.574 -14.132 -5.675 1.00 78.81 78 PRO A C 1
ATOM 588 O O . PRO A 1 78 ? 10.412 -13.791 -5.440 1.00 78.81 78 PRO A O 1
ATOM 591 N N . GLY A 1 79 ? 12.069 -15.302 -5.261 1.00 82.12 79 GLY A N 1
ATOM 592 C CA . GLY A 1 79 ? 11.287 -16.359 -4.633 1.00 82.12 79 GLY A CA 1
ATOM 593 C C . GLY A 1 79 ? 10.281 -17.008 -5.586 1.00 82.12 79 GLY A C 1
ATOM 594 O O . GLY A 1 79 ? 10.188 -16.673 -6.769 1.00 82.12 79 GLY A O 1
ATOM 595 N N . ASP A 1 80 ? 9.520 -17.955 -5.048 1.00 87.38 80 ASP A N 1
ATOM 596 C CA . ASP A 1 80 ? 8.390 -18.566 -5.742 1.00 87.38 80 ASP A CA 1
ATOM 597 C C . ASP A 1 80 ? 7.168 -17.629 -5.653 1.00 87.38 80 ASP A C 1
ATOM 599 O O . ASP A 1 80 ? 6.702 -17.359 -4.545 1.00 87.38 80 ASP A O 1
ATOM 603 N N . PRO A 1 81 ? 6.636 -17.120 -6.782 1.00 82.31 81 PRO A N 1
ATOM 604 C CA . PRO A 1 81 ? 5.483 -16.220 -6.779 1.00 82.31 81 PRO A CA 1
ATOM 605 C C . PRO A 1 81 ? 4.170 -16.897 -6.360 1.00 82.31 81 PRO A C 1
ATOM 607 O O . PRO A 1 81 ? 3.189 -16.195 -6.133 1.00 82.31 81 PRO A O 1
ATOM 610 N N . THR A 1 82 ? 4.130 -18.230 -6.295 1.00 90.00 82 THR A N 1
ATOM 611 C CA . THR A 1 82 ? 2.952 -19.006 -5.879 1.00 90.00 82 THR A CA 1
ATOM 612 C C . THR A 1 82 ? 2.968 -19.370 -4.400 1.00 90.00 82 THR A C 1
ATOM 614 O O . THR A 1 82 ? 1.934 -19.720 -3.833 1.00 90.00 82 THR A O 1
ATOM 617 N N . LYS A 1 83 ? 4.129 -19.250 -3.751 1.00 91.94 83 LYS A N 1
ATOM 618 C CA . LYS A 1 83 ? 4.275 -19.549 -2.334 1.00 91.94 83 LYS A CA 1
ATOM 619 C C . LYS A 1 83 ? 3.639 -18.434 -1.506 1.00 91.94 83 LYS A C 1
ATOM 621 O O . LYS A 1 83 ? 4.077 -17.286 -1.564 1.00 91.94 83 LYS A O 1
ATOM 626 N N . MET A 1 84 ? 2.634 -18.794 -0.710 1.00 93.56 84 MET A N 1
ATOM 627 C CA . MET A 1 84 ? 2.021 -17.896 0.264 1.00 93.56 84 MET A CA 1
ATOM 628 C C . MET A 1 84 ? 2.483 -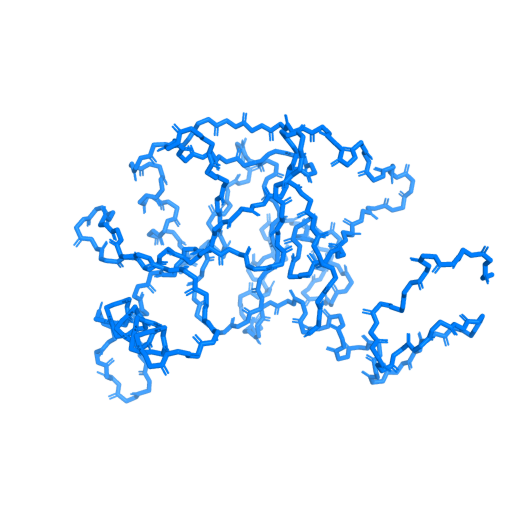18.255 1.675 1.00 93.56 84 MET A C 1
ATOM 630 O O . MET A 1 84 ? 2.223 -19.346 2.175 1.00 93.56 84 MET A O 1
ATOM 634 N N . GLU A 1 85 ? 3.166 -17.316 2.314 1.00 93.62 85 GLU A N 1
ATOM 635 C CA . GLU A 1 85 ? 3.620 -17.377 3.700 1.00 93.62 85 GLU A CA 1
ATOM 636 C C . GLU A 1 85 ? 3.031 -16.192 4.453 1.00 93.62 85 GLU A C 1
ATOM 638 O O . GLU A 1 85 ? 3.137 -15.048 4.010 1.00 93.62 85 GLU A O 1
ATOM 643 N N . TYR A 1 86 ? 2.380 -16.461 5.576 1.00 94.94 86 TYR A N 1
ATOM 644 C CA . TYR A 1 86 ? 1.684 -15.450 6.357 1.00 94.94 86 TYR A CA 1
ATOM 645 C C . TYR A 1 86 ? 1.426 -15.957 7.774 1.00 94.94 86 TYR A C 1
ATOM 647 O O . TYR A 1 86 ? 1.465 -17.163 8.032 1.00 94.94 86 TYR A O 1
ATOM 655 N N . ARG A 1 87 ? 1.156 -15.031 8.694 1.00 95.69 87 ARG A N 1
ATOM 656 C CA . ARG A 1 87 ? 0.722 -15.344 10.059 1.00 95.69 87 ARG A CA 1
ATOM 657 C C . ARG A 1 87 ? -0.573 -14.610 10.402 1.00 95.69 87 ARG A C 1
ATOM 659 O O . ARG A 1 87 ? -0.736 -13.476 9.948 1.00 95.69 87 ARG A O 1
ATOM 666 N N . PRO A 1 88 ? -1.444 -15.184 11.246 1.00 96.50 88 PRO A N 1
ATOM 667 C CA . PRO A 1 88 ? -2.607 -14.465 11.747 1.00 96.50 88 PRO A CA 1
ATOM 668 C C . PRO A 1 88 ? -2.198 -13.179 12.466 1.00 96.50 88 PRO A C 1
ATOM 670 O O . PRO A 1 88 ? -1.174 -13.140 13.156 1.00 96.50 88 PRO A O 1
ATOM 673 N N . VAL A 1 89 ? -3.009 -12.138 12.299 1.00 95.38 89 VAL A N 1
ATOM 674 C CA . VAL A 1 89 ? -2.902 -10.876 13.035 1.00 95.38 89 VAL A CA 1
ATOM 675 C C . VAL A 1 89 ? -4.233 -10.615 13.743 1.00 95.38 89 VAL A C 1
ATOM 677 O O . VAL A 1 89 ? -5.301 -10.813 13.160 1.00 95.38 89 VAL A O 1
ATOM 680 N N . SER A 1 90 ? -4.175 -10.246 15.023 1.00 95.75 90 SER A N 1
ATOM 681 C CA . SER A 1 90 ? -5.365 -9.923 15.817 1.00 95.75 90 SER A CA 1
ATOM 682 C C . SER A 1 90 ? -5.789 -8.470 15.623 1.00 95.75 90 SER A C 1
ATOM 684 O O . SER A 1 90 ? -4.982 -7.624 15.234 1.00 95.75 90 SER A O 1
ATOM 686 N N . ASP A 1 91 ? -7.036 -8.155 15.967 1.00 95.62 91 ASP A N 1
ATOM 687 C CA . ASP A 1 91 ? -7.537 -6.777 15.930 1.00 95.62 91 ASP A CA 1
ATOM 688 C C . ASP A 1 91 ? -6.734 -5.839 16.848 1.00 95.62 91 ASP A C 1
ATOM 690 O O . ASP A 1 91 ? -6.478 -4.697 16.471 1.00 95.62 91 ASP A O 1
ATOM 694 N N . ASP A 1 92 ? -6.259 -6.325 18.001 1.00 95.62 92 ASP A N 1
ATOM 695 C CA . ASP A 1 92 ? -5.394 -5.561 18.915 1.00 95.62 92 ASP A CA 1
ATOM 696 C C . ASP A 1 92 ? -4.024 -5.251 18.292 1.00 95.62 92 ASP A C 1
ATOM 698 O O . ASP A 1 92 ? -3.483 -4.148 18.437 1.00 95.62 92 ASP A O 1
ATOM 702 N N . GLU A 1 93 ? -3.452 -6.213 17.563 1.00 94.31 93 GLU A N 1
ATOM 703 C CA . GLU A 1 93 ? -2.190 -6.011 16.855 1.00 94.31 93 GLU A CA 1
ATOM 704 C C . GLU A 1 93 ? -2.382 -5.043 15.677 1.00 94.31 93 GLU A C 1
ATOM 706 O O . GLU A 1 93 ? -1.577 -4.124 15.498 1.00 94.31 93 GLU A O 1
ATOM 711 N N . ILE A 1 94 ? -3.480 -5.172 14.922 1.00 94.25 94 ILE A N 1
ATOM 712 C CA . ILE A 1 94 ? -3.856 -4.214 13.871 1.00 94.25 94 ILE A CA 1
ATOM 713 C C . ILE A 1 94 ? -4.008 -2.811 14.469 1.00 94.25 94 ILE A C 1
ATOM 715 O O . ILE A 1 94 ? -3.414 -1.862 13.954 1.00 94.25 94 ILE A O 1
ATOM 719 N N . ALA A 1 95 ? -4.744 -2.666 15.572 1.00 93.06 95 ALA A N 1
ATOM 720 C CA . ALA A 1 95 ? -4.945 -1.387 16.246 1.00 93.06 95 ALA A CA 1
ATOM 721 C C . ALA A 1 95 ? -3.615 -0.755 16.677 1.00 93.06 95 ALA A C 1
ATOM 723 O O . ALA A 1 95 ? -3.380 0.432 16.436 1.00 93.06 95 ALA A O 1
ATOM 724 N N . THR A 1 96 ? -2.711 -1.559 17.243 1.00 91.31 96 THR A N 1
ATOM 725 C CA . THR A 1 96 ? -1.367 -1.126 17.651 1.00 91.31 96 THR A CA 1
ATOM 726 C C . THR A 1 96 ? -0.558 -0.618 16.456 1.00 91.31 96 THR A C 1
ATOM 728 O O . THR A 1 96 ? 0.031 0.466 16.512 1.00 91.31 96 THR A O 1
ATOM 731 N N . ARG A 1 97 ? -0.567 -1.354 15.338 1.00 89.44 97 ARG A N 1
ATOM 732 C CA . ARG A 1 97 ? 0.114 -0.949 14.097 1.00 89.44 97 ARG A CA 1
ATOM 733 C C . ARG A 1 97 ? -0.461 0.345 13.542 1.00 89.44 97 ARG A C 1
ATOM 735 O O . ARG A 1 97 ? 0.303 1.253 13.222 1.00 89.44 97 ARG A O 1
ATOM 742 N N . ILE A 1 98 ? -1.784 0.467 13.497 1.00 89.25 98 ILE A N 1
ATOM 74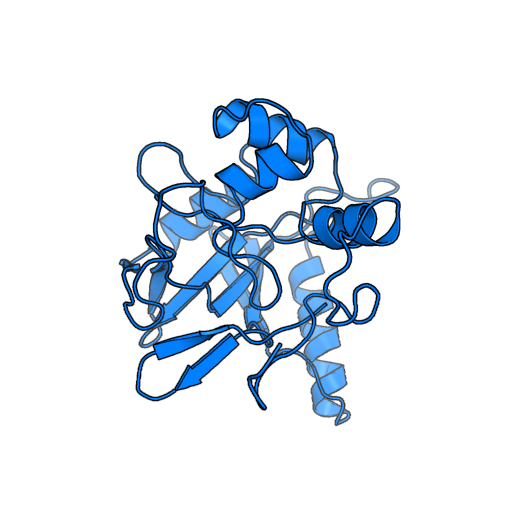3 C CA . ILE A 1 98 ? -2.471 1.667 13.012 1.00 89.25 98 ILE A CA 1
ATOM 744 C C . ILE A 1 98 ? -2.148 2.881 13.887 1.00 89.25 98 ILE A C 1
ATOM 746 O O . ILE A 1 98 ? -1.800 3.938 13.365 1.00 89.25 98 ILE A O 1
ATOM 750 N N . ALA A 1 99 ? -2.185 2.739 15.214 1.00 85.75 99 ALA A N 1
ATOM 751 C CA . ALA A 1 99 ? -1.823 3.817 16.132 1.00 85.75 99 ALA A CA 1
ATOM 752 C C . ALA A 1 99 ? -0.371 4.286 15.923 1.00 85.75 99 ALA A C 1
ATOM 754 O O . ALA A 1 99 ? -0.087 5.489 15.997 1.00 85.75 99 ALA A O 1
ATOM 755 N N . SER A 1 100 ? 0.523 3.344 15.601 1.00 82.75 100 SER A N 1
ATOM 756 C CA . SER A 1 100 ? 1.940 3.611 15.364 1.00 82.75 100 SER A CA 1
ATOM 757 C C . SER A 1 100 ? 2.239 4.328 14.046 1.00 82.75 100 SER A C 1
ATOM 759 O O . SER A 1 100 ? 3.323 4.886 13.938 1.00 82.75 100 SER A O 1
ATOM 761 N N . LEU A 1 101 ? 1.314 4.404 13.078 1.00 78.19 101 LEU A N 1
ATOM 762 C CA . LEU A 1 101 ? 1.601 4.917 11.725 1.00 78.19 101 LEU A CA 1
ATOM 763 C C . LEU A 1 101 ? 2.238 6.319 11.684 1.00 78.19 101 LEU A C 1
ATOM 765 O O . LEU A 1 101 ? 3.080 6.581 10.828 1.00 78.19 101 LEU A O 1
ATOM 769 N N . GLY A 1 102 ? 1.925 7.185 12.654 1.00 66.12 102 GLY A N 1
ATOM 770 C CA . GLY A 1 102 ? 2.501 8.539 12.726 1.00 66.12 102 GLY A CA 1
ATOM 771 C C . GLY A 1 102 ? 3.946 8.606 13.231 1.00 66.12 102 GLY A C 1
ATOM 772 O O . GLY A 1 102 ? 4.694 9.537 12.910 1.00 66.12 102 GLY A O 1
ATOM 773 N N . THR A 1 103 ? 4.378 7.609 14.002 1.00 65.12 103 THR A N 1
ATOM 774 C CA . THR A 1 103 ? 5.773 7.468 14.454 1.00 65.12 103 THR A CA 1
ATOM 775 C C . THR A 1 103 ? 6.542 6.446 13.622 1.00 65.12 103 THR A C 1
ATOM 777 O O . THR A 1 103 ? 7.754 6.561 13.475 1.00 65.12 103 THR A O 1
ATOM 780 N N . THR A 1 104 ? 5.825 5.487 13.046 1.00 62.69 104 THR A N 1
ATOM 781 C CA . THR A 1 104 ? 6.312 4.254 12.439 1.00 62.69 104 THR A CA 1
ATOM 782 C C . THR A 1 104 ? 5.634 4.097 11.076 1.00 62.69 104 THR A C 1
ATOM 784 O O . THR A 1 104 ? 4.576 3.466 10.987 1.00 62.69 104 THR A O 1
ATOM 787 N N . PRO A 1 105 ? 6.204 4.684 10.006 1.00 61.94 105 PRO A N 1
ATOM 788 C CA . PRO A 1 105 ? 5.615 4.615 8.675 1.00 61.94 105 PRO A CA 1
ATOM 789 C C . PRO A 1 105 ? 5.231 3.186 8.280 1.00 61.94 105 PRO A C 1
ATOM 791 O O . PRO A 1 105 ? 5.982 2.240 8.536 1.00 61.94 105 PRO A O 1
ATOM 794 N N . LEU A 1 106 ? 4.050 3.047 7.670 1.00 60.16 106 LEU A N 1
ATOM 795 C CA . LEU A 1 106 ? 3.473 1.795 7.157 1.00 60.16 106 LEU A CA 1
ATOM 796 C C . LEU A 1 106 ? 3.166 0.706 8.206 1.00 60.16 106 LEU A C 1
ATOM 798 O O . LEU A 1 106 ? 2.641 -0.350 7.852 1.00 60.16 106 LEU A O 1
ATOM 802 N N . GLY A 1 107 ? 3.426 0.951 9.495 1.00 54.66 107 GLY A N 1
ATOM 803 C CA . GLY A 1 107 ? 3.014 0.063 10.587 1.00 54.66 107 GLY A CA 1
ATOM 804 C C . GLY A 1 107 ? 3.778 -1.265 10.645 1.00 54.66 107 GLY A C 1
ATOM 805 O O . GLY A 1 107 ? 3.357 -2.184 11.346 1.00 54.66 107 GLY A O 1
ATOM 806 N N . VAL A 1 108 ? 4.892 -1.382 9.915 1.00 59.19 108 VAL A N 1
ATOM 807 C CA . VAL A 1 108 ? 5.848 -2.501 10.011 1.00 59.19 108 VAL A CA 1
ATOM 808 C C . VAL A 1 108 ? 6.495 -2.472 11.408 1.00 59.19 108 VAL A C 1
ATOM 810 O O . VAL A 1 108 ? 6.562 -1.392 11.998 1.00 59.19 108 VAL A O 1
ATOM 813 N N . GLN A 1 109 ? 6.965 -3.586 11.982 1.00 55.56 109 GLN A N 1
ATOM 814 C CA . GLN A 1 109 ? 7.794 -3.615 13.204 1.00 55.56 109 GLN A CA 1
ATOM 815 C C . GLN A 1 109 ? 9.098 -4.409 12.965 1.00 55.56 109 GLN A C 1
ATOM 817 O O . GLN A 1 109 ? 9.061 -5.572 12.581 1.00 55.56 109 GLN A O 1
ATOM 822 N N . VAL A 1 110 ? 10.264 -3.784 13.219 1.00 46.66 110 VAL A N 1
ATOM 823 C CA . VAL A 1 110 ? 11.612 -4.246 12.780 1.00 46.66 110 VAL A CA 1
ATOM 824 C C . VAL A 1 110 ? 11.997 -5.639 13.297 1.00 46.66 110 VAL A C 1
ATOM 826 O O . VAL A 1 110 ? 12.773 -6.340 12.657 1.00 46.66 110 VAL A O 1
ATOM 829 N N . LYS A 1 111 ? 11.505 -6.047 14.473 1.00 46.00 111 LYS A N 1
ATOM 830 C CA . LYS A 1 111 ? 11.972 -7.281 15.130 1.00 46.00 111 LYS A CA 1
ATOM 831 C C . LYS A 1 111 ? 11.106 -8.513 14.878 1.00 46.00 111 LYS A C 1
ATOM 833 O O . LYS A 1 111 ? 11.580 -9.609 15.156 1.00 46.00 111 LYS A O 1
ATOM 838 N N . GLU A 1 112 ? 9.892 -8.353 14.357 1.00 47.75 112 GLU A N 1
ATOM 839 C CA . GLU A 1 112 ? 8.944 -9.469 14.209 1.00 47.75 112 GLU A CA 1
ATOM 840 C C . GLU A 1 112 ? 8.421 -9.656 12.778 1.00 47.75 112 GLU A C 1
ATOM 842 O O . GLU A 1 112 ? 7.913 -10.731 12.461 1.00 47.75 112 GLU A O 1
ATOM 847 N N . ASP A 1 113 ? 8.605 -8.675 11.885 1.00 51.78 113 ASP A N 1
ATOM 848 C CA . ASP A 1 113 ? 7.966 -8.697 10.572 1.00 51.78 113 ASP A CA 1
ATOM 849 C C . ASP A 1 113 ? 8.969 -8.599 9.414 1.00 51.78 113 ASP A C 1
ATOM 851 O O . ASP A 1 113 ? 9.645 -7.588 9.249 1.00 51.78 113 ASP A O 1
ATOM 855 N N . ASP A 1 114 ? 8.978 -9.590 8.513 1.00 51.25 114 ASP A N 1
ATOM 856 C CA . ASP A 1 114 ? 9.587 -9.472 7.168 1.00 51.25 114 ASP A CA 1
ATOM 857 C C . ASP A 1 114 ? 8.674 -8.687 6.198 1.00 51.25 114 ASP A C 1
ATOM 859 O O . ASP A 1 114 ? 8.669 -8.896 4.982 1.00 51.25 114 ASP A O 1
ATOM 863 N N . PHE A 1 115 ? 7.828 -7.814 6.745 1.00 52.78 115 PHE A N 1
ATOM 864 C CA . PHE A 1 115 ? 6.741 -7.179 6.023 1.00 52.78 115 PHE A CA 1
ATOM 865 C C . PHE A 1 115 ? 7.183 -5.843 5.428 1.00 52.78 115 PHE A C 1
ATOM 867 O O . PHE A 1 115 ? 7.419 -4.879 6.145 1.00 52.78 115 PHE A O 1
ATOM 874 N N . ARG A 1 116 ? 7.307 -5.790 4.099 1.00 62.53 116 ARG A N 1
ATOM 875 C CA . ARG A 1 116 ? 7.898 -4.667 3.355 1.00 62.53 116 ARG A CA 1
ATOM 876 C C . ARG A 1 116 ? 6.951 -4.218 2.245 1.00 62.53 116 ARG A C 1
ATOM 878 O O . ARG A 1 116 ? 6.917 -4.832 1.180 1.00 62.53 116 ARG A O 1
ATOM 885 N N . ILE A 1 117 ? 6.165 -3.178 2.514 1.00 64.50 117 ILE A N 1
ATOM 886 C CA . ILE A 1 117 ? 5.206 -2.602 1.559 1.00 64.50 117 ILE A CA 1
ATOM 887 C C . ILE A 1 117 ? 5.698 -1.226 1.119 1.00 64.50 117 ILE A C 1
ATOM 889 O O . ILE A 1 117 ? 6.254 -0.494 1.929 1.00 64.50 117 ILE A O 1
ATOM 893 N N . SER A 1 118 ? 5.391 -0.825 -0.110 1.00 66.88 118 SER A N 1
ATOM 894 C CA . SER A 1 118 ? 5.429 0.578 -0.516 1.00 66.88 118 SER A CA 1
ATOM 895 C C . SER A 1 118 ? 4.088 0.983 -1.117 1.00 66.88 118 SER A C 1
ATOM 897 O O . SER A 1 118 ? 3.628 0.386 -2.092 1.00 66.88 118 SER A O 1
ATOM 899 N N . ILE A 1 119 ? 3.438 1.985 -0.522 1.00 66.81 119 ILE A N 1
ATOM 900 C CA . ILE A 1 119 ? 2.174 2.534 -1.019 1.00 66.81 119 ILE A CA 1
ATOM 901 C C . ILE A 1 119 ? 2.293 4.056 -1.061 1.00 66.81 119 ILE A C 1
ATOM 903 O O . ILE A 1 119 ? 2.513 4.686 -0.028 1.00 66.81 119 ILE A O 1
ATOM 907 N N . ALA A 1 120 ? 2.112 4.629 -2.249 1.00 63.31 120 ALA A N 1
ATOM 908 C CA . ALA A 1 120 ? 2.167 6.069 -2.480 1.00 63.31 120 ALA A CA 1
ATOM 909 C C . ALA A 1 120 ? 0.984 6.825 -1.852 1.00 63.31 120 ALA A C 1
ATOM 911 O O . ALA A 1 120 ? -0.033 6.227 -1.470 1.00 63.31 120 ALA A O 1
ATOM 912 N N . GLY A 1 121 ? 1.095 8.152 -1.777 1.00 61.31 121 GLY A N 1
ATOM 913 C CA . GLY A 1 121 ? 0.089 9.053 -1.217 1.00 61.31 121 GLY A CA 1
ATOM 914 C C . GLY A 1 121 ? 0.485 9.679 0.125 1.00 61.31 121 GLY A C 1
ATOM 915 O O . GLY A 1 121 ? 1.324 9.163 0.858 1.00 61.31 121 GLY A O 1
ATOM 916 N N . VAL A 1 122 ? -0.194 10.777 0.464 1.00 61.75 122 VAL A N 1
ATOM 917 C CA . VAL A 1 122 ? 0.076 11.604 1.658 1.00 61.75 122 VAL A CA 1
ATOM 918 C C . VAL A 1 122 ? -0.554 11.043 2.945 1.00 61.75 122 VAL A C 1
ATOM 920 O O . VAL A 1 122 ? -0.070 11.294 4.044 1.00 61.75 122 VAL A O 1
ATOM 923 N N . GLN A 1 123 ? -1.643 10.276 2.834 1.00 69.31 123 GLN A N 1
ATOM 924 C CA . GLN A 1 123 ? -2.342 9.712 3.993 1.00 69.31 123 GLN A CA 1
ATOM 925 C C . GLN A 1 123 ? -1.613 8.484 4.553 1.00 69.31 123 GLN A C 1
ATOM 927 O O . GLN A 1 123 ? -1.287 7.560 3.804 1.00 69.31 123 GLN A O 1
ATOM 932 N N . GLU A 1 124 ? -1.450 8.441 5.880 1.00 77.75 124 GLU A N 1
ATOM 933 C CA . GLU A 1 124 ? -0.993 7.254 6.612 1.00 77.75 124 GLU A CA 1
ATOM 934 C C . GLU A 1 124 ? -1.828 6.027 6.224 1.00 77.75 124 GLU A C 1
ATOM 936 O O . GLU A 1 124 ? -3.058 6.064 6.226 1.00 77.75 124 GLU A O 1
ATOM 941 N N . LYS A 1 125 ? -1.160 4.926 5.884 1.00 85.06 125 LYS A N 1
ATOM 942 C CA . LYS A 1 125 ? -1.817 3.680 5.490 1.00 85.06 125 LYS A CA 1
ATOM 943 C C . LYS A 1 125 ? -0.938 2.480 5.798 1.00 85.06 125 LYS A C 1
ATOM 945 O O . LYS A 1 125 ? 0.282 2.591 5.874 1.00 85.06 125 LYS A O 1
ATOM 950 N N . THR A 1 126 ? -1.572 1.332 5.947 1.00 89.62 126 THR A N 1
ATOM 951 C CA . THR A 1 126 ? -0.916 0.023 5.993 1.00 89.62 126 THR A CA 1
ATOM 952 C C .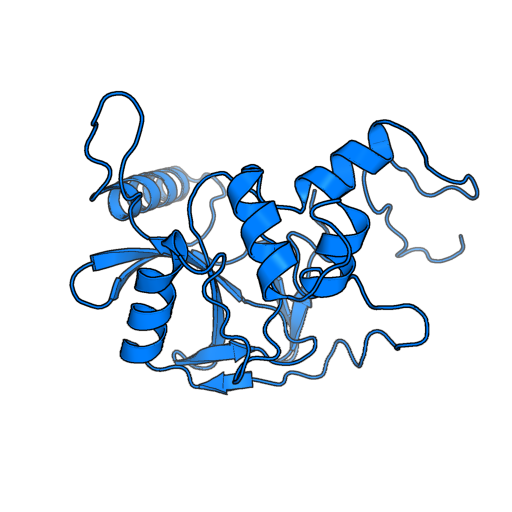 THR A 1 126 ? -1.714 -0.949 5.128 1.00 89.62 126 THR A C 1
ATOM 954 O O . THR A 1 126 ? -2.705 -0.553 4.510 1.00 89.62 126 THR A O 1
ATOM 957 N N . ALA A 1 127 ? -1.295 -2.201 5.024 1.00 92.62 127 ALA A N 1
ATOM 958 C CA . ALA A 1 127 ? -2.032 -3.197 4.265 1.00 92.62 127 ALA A CA 1
ATOM 959 C C . ALA A 1 127 ? -1.918 -4.573 4.920 1.00 92.62 127 ALA A C 1
ATOM 961 O O . ALA A 1 127 ? -0.985 -4.836 5.668 1.00 92.62 127 ALA A O 1
ATOM 962 N N . PHE A 1 128 ? -2.887 -5.442 4.652 1.00 95.38 128 PHE A N 1
ATOM 963 C CA . PHE A 1 128 ? -2.938 -6.796 5.199 1.00 95.38 128 PHE A CA 1
ATOM 964 C C . PHE A 1 128 ? -3.471 -7.781 4.157 1.00 95.38 128 PHE A C 1
ATOM 966 O O . PHE A 1 128 ? -4.035 -7.413 3.115 1.00 95.38 128 PHE A O 1
ATOM 973 N N . LEU A 1 129 ? -3.268 -9.064 4.424 1.00 96.94 129 LEU A N 1
ATOM 974 C CA . LEU A 1 129 ? -3.828 -10.162 3.648 1.00 96.94 129 LEU A CA 1
ATOM 975 C C . LEU A 1 129 ? -5.100 -10.677 4.347 1.00 96.94 129 LEU A C 1
ATOM 977 O O . LEU A 1 129 ? -5.109 -10.809 5.563 1.00 96.94 129 LEU A O 1
ATOM 981 N N . LEU A 1 130 ? -6.170 -10.952 3.600 1.00 97.62 130 LEU A N 1
ATOM 982 C CA . LEU A 1 130 ? -7.390 -11.580 4.112 1.00 97.62 130 LEU A CA 1
ATOM 983 C C . LEU A 1 130 ? -7.464 -13.013 3.581 1.00 97.62 130 LEU A C 1
ATOM 985 O O . LEU A 1 130 ? -7.466 -13.199 2.365 1.00 97.62 130 LEU A O 1
ATOM 989 N N . ILE A 1 131 ? -7.532 -13.995 4.480 1.00 96.44 131 ILE A N 1
ATOM 990 C CA . ILE A 1 131 ? -7.709 -15.422 4.164 1.00 96.44 131 ILE A CA 1
ATOM 991 C C . ILE A 1 131 ? -8.795 -15.961 5.081 1.00 96.44 131 ILE A C 1
ATOM 993 O O . ILE A 1 131 ? -8.669 -15.799 6.291 1.00 96.44 131 ILE A O 1
ATOM 997 N N . ASP A 1 132 ? -9.827 -16.594 4.520 1.00 93.94 132 ASP A N 1
ATOM 998 C CA . ASP A 1 132 ? -10.905 -17.240 5.286 1.00 93.94 132 ASP A CA 1
ATOM 999 C C . ASP A 1 132 ? -11.484 -16.332 6.392 1.00 93.94 132 ASP A C 1
ATOM 1001 O O . ASP A 1 132 ? -11.593 -16.722 7.551 1.00 93.94 132 ASP A O 1
ATOM 1005 N N . ASP A 1 133 ? -11.784 -15.077 6.030 1.00 94.44 133 ASP A N 1
ATOM 1006 C CA . ASP A 1 133 ? -12.268 -14.010 6.924 1.00 94.44 133 ASP A CA 1
ATOM 1007 C C . ASP A 1 133 ? -11.338 -13.632 8.097 1.00 94.44 133 ASP A C 1
ATOM 1009 O O . ASP A 1 133 ? -11.704 -12.824 8.950 1.00 94.44 133 ASP A O 1
ATOM 1013 N N . GLN A 1 134 ? -10.098 -14.124 8.104 1.00 96.88 134 GLN A N 1
ATOM 1014 C CA . GLN A 1 134 ? -9.074 -13.797 9.090 1.00 96.88 134 GLN A CA 1
ATOM 1015 C C . GLN A 1 134 ? -7.988 -12.906 8.478 1.00 96.88 134 GLN A C 1
ATOM 1017 O O . GLN A 1 134 ? -7.389 -13.228 7.445 1.00 96.88 134 GLN A O 1
ATOM 1022 N N . TRP A 1 135 ? -7.679 -11.797 9.154 1.00 97.88 135 TRP A N 1
ATOM 1023 C CA . TRP A 1 135 ? -6.548 -10.953 8.784 1.00 97.88 135 TRP A CA 1
ATOM 1024 C C . TRP A 1 135 ? -5.221 -11.660 9.047 1.00 97.88 135 TRP A C 1
ATOM 1026 O O . TRP A 1 135 ? -5.007 -12.283 10.091 1.00 97.88 135 TRP A O 1
ATOM 1036 N N . GLN A 1 136 ? -4.314 -11.516 8.090 1.00 96.94 136 GLN A N 1
ATOM 1037 C CA . GLN A 1 136 ? -2.978 -12.079 8.103 1.00 96.94 136 GLN A CA 1
ATOM 1038 C C . GLN A 1 136 ? -1.943 -10.988 7.826 1.00 96.94 136 GLN A C 1
ATOM 1040 O O . GLN A 1 136 ? -2.141 -10.104 6.982 1.00 96.94 136 GLN A O 1
ATOM 1045 N N . LEU A 1 137 ? -0.797 -11.105 8.486 1.00 93.75 137 LEU A N 1
ATOM 1046 C CA . LEU A 1 137 ? 0.418 -10.418 8.097 1.00 93.75 137 LEU A CA 1
ATOM 1047 C C . LEU A 1 137 ? 1.175 -11.291 7.084 1.00 93.75 137 LEU A C 1
ATOM 1049 O O . LEU A 1 137 ? 1.578 -12.407 7.434 1.00 93.75 137 LEU A O 1
ATOM 1053 N N . PRO A 1 138 ? 1.368 -10.832 5.839 1.00 91.75 138 PRO A N 1
ATOM 1054 C CA . PRO A 1 138 ? 2.108 -11.602 4.855 1.00 91.75 138 PRO A CA 1
ATOM 1055 C C . PRO A 1 138 ? 3.619 -11.543 5.125 1.00 91.75 138 PRO A C 1
ATOM 1057 O O . PRO A 1 138 ? 4.155 -10.548 5.612 1.00 91.75 138 PRO A O 1
ATOM 1060 N N . LEU A 1 139 ? 4.299 -12.633 4.785 1.00 88.06 139 LEU A N 1
ATOM 1061 C CA . LEU A 1 139 ? 5.734 -12.839 4.952 1.00 88.06 139 LEU A CA 1
ATOM 1062 C C . LEU A 1 139 ? 6.394 -13.073 3.588 1.00 88.06 139 LEU A C 1
ATOM 1064 O O . LEU A 1 139 ? 5.767 -13.579 2.646 1.00 88.06 139 LEU A O 1
ATOM 1068 N N . GLY A 1 140 ? 7.678 -12.728 3.486 1.00 84.00 140 GLY A N 1
ATOM 1069 C CA . GLY A 1 140 ? 8.473 -12.946 2.284 1.00 84.00 140 GLY A CA 1
ATOM 1070 C C . GLY A 1 140 ? 7.905 -12.213 1.068 1.00 84.00 140 GLY A C 1
ATOM 1071 O O . GLY A 1 140 ? 7.934 -10.986 0.995 1.00 84.00 140 GLY A O 1
ATOM 1072 N N . SER A 1 141 ? 7.431 -12.976 0.079 1.00 85.19 141 SER A N 1
ATOM 1073 C CA . SER A 1 141 ? 6.964 -12.439 -1.210 1.00 85.19 141 SER A CA 1
ATOM 1074 C C . SER A 1 141 ? 5.437 -12.376 -1.357 1.00 85.19 141 SER A C 1
ATOM 1076 O O . SER A 1 141 ? 4.922 -11.923 -2.391 1.00 85.19 141 SER A O 1
ATOM 1078 N N . THR A 1 142 ? 4.719 -12.799 -0.318 1.00 91.94 142 THR A N 1
ATOM 1079 C CA . THR A 1 142 ? 3.258 -12.856 -0.277 1.00 91.94 142 THR A CA 1
ATOM 1080 C C . THR A 1 142 ? 2.673 -11.442 -0.366 1.00 91.94 142 THR A C 1
ATOM 1082 O O . THR A 1 142 ? 3.062 -10.577 0.419 1.00 91.94 142 THR A O 1
ATOM 1085 N N . PRO A 1 143 ? 1.782 -11.150 -1.330 1.00 93.81 143 PRO A N 1
ATOM 1086 C CA . PRO A 1 143 ? 1.173 -9.831 -1.436 1.00 93.81 143 PRO A CA 1
ATOM 1087 C C . PRO A 1 143 ? 0.135 -9.577 -0.346 1.00 93.81 143 PRO A C 1
ATOM 1089 O O . PRO A 1 143 ? -0.525 -10.489 0.153 1.00 93.81 143 PRO A O 1
ATOM 1092 N N . THR A 1 144 ? -0.081 -8.300 -0.053 1.00 95.25 144 THR A N 1
ATOM 1093 C CA . THR A 1 144 ? -1.286 -7.838 0.640 1.00 95.25 144 THR A CA 1
ATOM 1094 C C . THR A 1 144 ? -2.496 -7.835 -0.292 1.00 95.25 144 THR A C 1
ATOM 1096 O O . THR A 1 144 ? -2.359 -7.729 -1.511 1.00 95.25 144 THR A O 1
ATOM 1099 N N . SER A 1 145 ? -3.690 -7.913 0.295 1.00 97.12 145 SER A N 1
ATOM 1100 C CA . SER A 1 145 ? -4.978 -7.905 -0.424 1.00 97.12 145 SER A CA 1
ATOM 1101 C C . SER A 1 145 ? -5.828 -6.669 -0.134 1.00 97.12 145 SER A C 1
ATOM 1103 O O . SER A 1 145 ? -6.704 -6.335 -0.921 1.00 97.12 145 SER A O 1
ATOM 1105 N N . HIS A 1 146 ? -5.582 -5.987 0.986 1.00 97.44 146 HIS A N 1
ATOM 1106 C CA . HIS A 1 146 ? -6.388 -4.857 1.430 1.00 97.44 146 HIS A CA 1
ATOM 1107 C C . HIS A 1 146 ? -5.505 -3.745 1.976 1.00 97.44 146 HIS A C 1
ATOM 1109 O O . HIS A 1 146 ? -4.541 -4.017 2.688 1.00 97.44 146 HIS A O 1
ATOM 1115 N N . ILE A 1 147 ? -5.870 -2.500 1.682 1.00 94.94 147 ILE A N 1
ATOM 1116 C CA . ILE A 1 147 ? -5.243 -1.291 2.218 1.00 94.94 147 ILE A CA 1
ATOM 1117 C C . ILE A 1 147 ? -6.117 -0.751 3.345 1.00 94.94 147 ILE A C 1
ATOM 1119 O O . ILE A 1 147 ? -7.329 -0.616 3.195 1.00 94.94 147 ILE A O 1
ATOM 1123 N N . PHE A 1 148 ? -5.487 -0.420 4.463 1.00 95.31 148 PHE A N 1
ATOM 1124 C CA . PHE A 1 148 ? -6.112 0.127 5.656 1.00 95.31 148 PHE A CA 1
ATOM 1125 C C . PHE A 1 148 ? -5.719 1.591 5.765 1.00 95.31 148 PHE A C 1
ATOM 1127 O O . PHE A 1 148 ? -4.529 1.911 5.844 1.00 95.31 148 PHE A O 1
ATOM 1134 N N . LYS A 1 149 ? -6.716 2.474 5.775 1.00 92.81 149 LYS A N 1
ATOM 1135 C CA . LYS A 1 149 ? -6.515 3.917 5.889 1.00 92.81 149 LYS A CA 1
ATOM 1136 C C . LYS A 1 149 ? -7.230 4.426 7.147 1.00 92.81 149 LYS A C 1
ATOM 1138 O O . LYS A 1 149 ? -8.465 4.482 7.163 1.00 92.81 149 LYS A O 1
ATOM 1143 N N . PRO A 1 150 ? -6.503 4.735 8.233 1.00 91.31 150 PRO A N 1
ATOM 1144 C CA . PRO A 1 150 ? -7.097 5.400 9.385 1.00 91.31 150 PRO A CA 1
ATOM 1145 C C . PRO A 1 150 ? -7.498 6.841 9.061 1.00 91.31 150 PRO A C 1
ATOM 1147 O O . PRO A 1 150 ? -7.087 7.418 8.049 1.00 91.31 150 PRO A O 1
ATOM 1150 N N . ALA A 1 151 ? -8.270 7.435 9.969 1.00 87.69 151 ALA A N 1
ATOM 1151 C CA . ALA A 1 151 ? -8.508 8.870 9.971 1.00 87.69 151 ALA A CA 1
ATOM 1152 C C . ALA A 1 151 ? -7.188 9.658 10.004 1.00 87.69 151 ALA A C 1
ATOM 1154 O O . ALA A 1 151 ? -6.226 9.275 10.677 1.00 87.69 151 ALA A O 1
ATOM 1155 N N . MET A 1 152 ? -7.150 10.776 9.280 1.00 78.38 152 MET A N 1
ATOM 1156 C CA . MET A 1 152 ? -5.993 11.666 9.301 1.00 78.38 152 MET A CA 1
ATOM 1157 C C . MET A 1 152 ? -5.927 12.378 10.654 1.00 78.38 152 MET A C 1
ATOM 1159 O O . MET A 1 152 ? -6.935 12.875 11.148 1.00 78.38 152 MET A O 1
ATOM 1163 N N . LYS A 1 153 ? -4.729 12.463 11.245 1.00 69.38 153 LYS A N 1
ATOM 1164 C CA . LYS A 1 153 ? -4.502 13.127 12.546 1.00 69.38 153 LYS A CA 1
ATOM 1165 C C . LYS A 1 153 ? -4.595 14.664 12.486 1.00 69.38 153 LYS A C 1
ATOM 1167 O O . LYS A 1 153 ? -4.394 15.321 13.501 1.00 69.38 153 LYS A O 1
ATOM 1172 N N . GLY A 1 154 ? -4.893 15.221 11.314 1.00 63.66 154 GLY A N 1
ATOM 1173 C CA . GLY A 1 154 ? -5.102 16.641 11.052 1.00 63.66 154 GLY A CA 1
ATOM 1174 C C . GLY A 1 154 ? -5.056 16.922 9.551 1.00 63.66 154 GLY A C 1
ATOM 1175 O O . GLY A 1 154 ? -4.567 16.100 8.772 1.00 63.66 154 GLY A O 1
ATOM 1176 N N . GLY A 1 155 ? -5.547 18.085 9.136 1.00 60.97 155 GLY A N 1
ATOM 1177 C CA . GLY A 1 155 ? -5.352 18.574 7.775 1.00 60.97 155 GLY A CA 1
ATOM 1178 C C . GLY A 1 155 ? -5.306 20.098 7.720 1.00 60.97 155 GLY A C 1
ATOM 1179 O O . GLY A 1 155 ? -5.170 20.743 8.761 1.00 60.97 155 GLY A O 1
ATOM 1180 N N . PRO A 1 156 ? -5.342 20.691 6.516 1.00 63.66 156 PRO A N 1
ATOM 1181 C CA . PRO A 1 156 ? -5.150 22.125 6.347 1.00 63.66 156 PRO A CA 1
ATOM 1182 C C . PRO A 1 156 ? -6.122 22.933 7.217 1.00 63.66 156 PRO A C 1
ATOM 1184 O O . PRO A 1 156 ? -7.312 22.631 7.258 1.00 63.66 156 PRO A O 1
ATOM 1187 N N . SER A 1 157 ? -5.611 23.970 7.886 1.00 69.81 157 SER A N 1
ATOM 1188 C CA . SER A 1 157 ? -6.414 24.915 8.681 1.00 69.81 157 SER A CA 1
ATOM 1189 C C . SER A 1 157 ? -7.177 24.303 9.868 1.00 69.81 157 SER A C 1
ATOM 1191 O O . SER A 1 157 ? -8.294 24.730 10.146 1.00 69.81 157 SER A O 1
ATOM 1193 N N . ASP A 1 158 ? -6.586 23.325 10.564 1.00 71.00 158 ASP A N 1
ATOM 1194 C CA . ASP A 1 158 ? -7.166 22.668 11.752 1.00 71.00 158 ASP A CA 1
ATOM 1195 C C . ASP A 1 158 ? -8.525 21.990 11.500 1.00 71.00 158 ASP A C 1
ATOM 1197 O O . ASP A 1 158 ? -9.313 21.774 12.422 1.00 71.00 158 ASP A O 1
ATOM 1201 N N . ALA A 1 159 ? -8.818 21.641 10.243 1.00 75.88 159 ALA A N 1
ATOM 1202 C CA . ALA A 1 159 ? -10.024 20.897 9.918 1.00 75.88 159 ALA A CA 1
ATOM 1203 C C . ALA A 1 159 ? -9.985 19.486 10.535 1.00 75.88 159 ALA A C 1
ATOM 1205 O O . ALA A 1 159 ? -8.942 18.825 10.570 1.00 75.88 159 ALA A O 1
ATOM 1206 N N . ASP A 1 160 ? -11.143 19.040 11.024 1.00 81.69 160 ASP A N 1
ATOM 1207 C CA . ASP A 1 160 ? -11.329 17.709 11.594 1.00 81.69 160 ASP A CA 1
ATOM 1208 C C . ASP A 1 160 ? -11.532 16.677 10.477 1.00 81.69 160 ASP A C 1
ATOM 1210 O O . ASP A 1 160 ? -12.442 16.788 9.655 1.00 81.69 160 ASP A O 1
ATOM 1214 N N . PHE A 1 161 ? -10.667 15.665 10.461 1.00 84.25 161 PHE A N 1
ATOM 1215 C CA . PHE A 1 161 ? -10.676 14.567 9.495 1.00 84.25 161 PHE A CA 1
ATOM 1216 C C . PHE A 1 161 ? -10.942 13.207 10.160 1.00 84.25 161 PHE A C 1
ATOM 1218 O O . PHE A 1 161 ? -10.673 12.161 9.561 1.00 84.25 161 PHE A O 1
ATOM 1225 N N . SER A 1 162 ? -11.487 13.205 11.381 1.00 86.00 162 SER A N 1
ATOM 1226 C CA . SER A 1 162 ? -11.869 12.000 12.128 1.00 86.00 162 SER A CA 1
ATOM 1227 C C . SER A 1 162 ? -12.841 11.095 11.356 1.00 86.00 162 SER A C 1
ATOM 1229 O O . SER A 1 162 ? -12.702 9.871 11.391 1.00 86.00 162 SER A O 1
ATOM 1231 N N . ASP A 1 163 ? -13.744 11.688 10.571 1.00 90.06 163 ASP A N 1
ATOM 1232 C CA . ASP A 1 163 ? -14.748 10.981 9.765 1.00 90.06 163 ASP A CA 1
ATOM 1233 C C . ASP A 1 163 ? -14.306 10.657 8.325 1.00 90.06 163 ASP A C 1
ATOM 1235 O O . ASP A 1 163 ? -15.096 10.143 7.528 1.00 90.06 163 ASP A O 1
ATOM 1239 N N . MET A 1 164 ? -13.041 10.900 7.963 1.00 90.50 164 MET A N 1
ATOM 1240 C CA . MET A 1 164 ? -12.532 10.586 6.618 1.00 90.50 164 MET A CA 1
ATOM 1241 C C . MET A 1 164 ? -12.775 9.140 6.163 1.00 90.50 164 MET A C 1
ATOM 1243 O O . MET A 1 164 ? -13.188 8.959 5.015 1.00 90.50 164 MET A O 1
ATOM 1247 N N . PRO A 1 165 ? -12.595 8.110 7.016 1.00 95.19 165 PRO A N 1
ATOM 1248 C CA . PRO A 1 165 ? -12.925 6.736 6.647 1.00 95.19 165 PRO A CA 1
ATOM 1249 C C . PRO A 1 165 ? -14.382 6.555 6.203 1.00 95.19 165 PRO A C 1
ATOM 1251 O O . PRO A 1 165 ? -14.651 5.855 5.227 1.00 95.19 165 PRO A O 1
ATOM 1254 N N . TRP A 1 166 ? -15.326 7.209 6.889 1.00 96.62 166 TRP A N 1
ATOM 1255 C CA . TRP A 1 166 ? -16.748 7.162 6.545 1.00 96.62 166 TRP A CA 1
ATOM 1256 C C . TRP A 1 166 ? -17.046 7.922 5.257 1.00 96.62 166 TRP A C 1
ATOM 1258 O O . TRP A 1 166 ? -17.814 7.437 4.426 1.00 96.62 166 TRP A O 1
ATOM 1268 N N . ASN A 1 167 ? -16.419 9.085 5.074 1.00 95.38 167 ASN A N 1
ATOM 1269 C CA . ASN A 1 167 ? -16.564 9.896 3.870 1.00 95.38 167 ASN A CA 1
ATOM 1270 C C . ASN A 1 167 ? -16.102 9.129 2.620 1.00 95.38 167 ASN A C 1
ATOM 1272 O O . ASN A 1 167 ? -16.863 8.992 1.659 1.00 95.38 167 ASN A O 1
ATOM 1276 N N . GLU A 1 168 ? -14.893 8.563 2.654 1.00 95.50 168 GLU A N 1
ATOM 1277 C CA . GLU A 1 168 ? -14.349 7.804 1.525 1.00 95.50 168 GLU A CA 1
ATOM 1278 C C . GLU A 1 168 ? -15.211 6.568 1.220 1.00 95.50 168 GLU A C 1
ATOM 1280 O O . GLU A 1 168 ? -15.538 6.308 0.060 1.00 95.50 168 GLU A O 1
ATOM 1285 N N . TRP A 1 169 ? -15.663 5.848 2.252 1.00 97.69 169 TRP A N 1
ATOM 1286 C CA . TRP A 1 169 ? -16.552 4.698 2.088 1.00 97.69 169 TRP A CA 1
ATOM 1287 C C . TRP A 1 169 ? -17.892 5.081 1.449 1.00 97.69 169 TRP A C 1
ATOM 1289 O O . TRP A 1 169 ? -18.369 4.379 0.550 1.00 97.69 169 TRP A O 1
ATOM 1299 N N . LEU A 1 170 ? -18.491 6.196 1.876 1.00 97.75 170 LEU A N 1
ATOM 1300 C CA . LEU A 1 170 ? -19.736 6.704 1.306 1.00 97.75 170 LEU A CA 1
ATOM 1301 C C . LEU A 1 170 ? -19.553 7.061 -0.172 1.00 97.75 170 LEU A C 1
ATOM 1303 O O . LEU A 1 170 ? -20.383 6.672 -0.993 1.00 97.75 170 LEU A O 1
ATOM 1307 N N . CYS A 1 171 ? -18.457 7.738 -0.523 1.00 97.75 171 CYS A N 1
ATOM 1308 C CA . CYS A 1 171 ? -18.146 8.092 -1.907 1.00 97.75 171 CYS A CA 1
ATOM 1309 C C . CYS A 1 171 ? -17.981 6.846 -2.789 1.00 97.75 171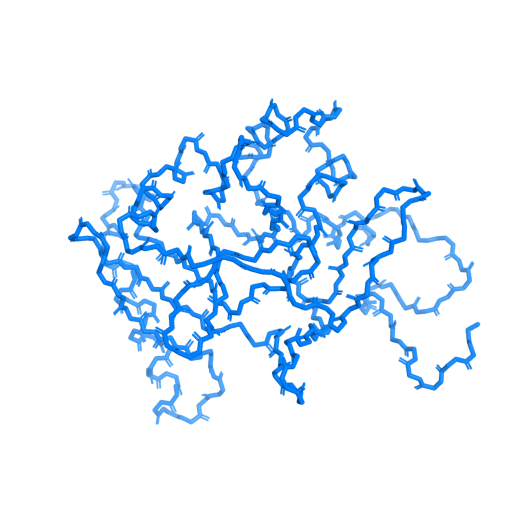 CYS A C 1
ATOM 1311 O O . CYS A 1 171 ? -18.620 6.747 -3.838 1.00 97.75 171 CYS A O 1
ATOM 1313 N N . LEU A 1 172 ? -17.190 5.861 -2.348 1.00 97.62 172 LEU A N 1
ATOM 1314 C CA . LEU A 1 172 ? -16.998 4.602 -3.080 1.00 97.62 172 LEU A CA 1
ATOM 1315 C C . LEU A 1 172 ? -18.311 3.827 -3.242 1.00 97.62 172 LEU A C 1
ATOM 1317 O O . LEU A 1 172 ? -18.591 3.289 -4.319 1.00 97.62 172 LEU A O 1
ATOM 1321 N N . THR A 1 173 ? -19.135 3.810 -2.191 1.00 96.75 173 THR A N 1
ATOM 1322 C CA . THR A 1 173 ? -20.456 3.173 -2.202 1.00 96.75 173 THR A CA 1
ATOM 1323 C C . THR A 1 173 ? -21.395 3.865 -3.181 1.00 96.75 173 THR A C 1
ATOM 1325 O O . THR A 1 173 ? -22.053 3.179 -3.963 1.00 96.75 173 THR A O 1
ATOM 1328 N N . LEU A 1 174 ? -21.435 5.199 -3.183 1.00 97.94 174 LEU A N 1
ATOM 1329 C CA . LEU A 1 174 ? -22.261 5.976 -4.102 1.00 97.94 174 LEU A CA 1
ATOM 1330 C C . LEU A 1 174 ? -21.857 5.724 -5.557 1.00 97.94 174 LEU A C 1
ATOM 1332 O O . LEU A 1 174 ? -22.727 5.426 -6.370 1.00 97.94 174 LEU A O 1
ATOM 1336 N N . CYS A 1 175 ? -20.557 5.761 -5.872 1.00 97.81 175 CYS A N 1
ATOM 1337 C CA . CYS A 1 175 ? -20.051 5.430 -7.206 1.00 97.81 175 CYS A CA 1
ATOM 1338 C C . CYS A 1 175 ? -20.566 4.063 -7.678 1.00 97.81 175 CYS A C 1
ATOM 1340 O O . CYS A 1 175 ? -21.129 3.958 -8.766 1.00 97.81 175 CYS A O 1
ATOM 1342 N N . ARG A 1 176 ? -20.469 3.039 -6.822 1.00 95.69 176 ARG A N 1
ATOM 1343 C CA . ARG A 1 176 ? -20.933 1.682 -7.135 1.00 95.69 176 ARG A CA 1
ATOM 1344 C C . ARG A 1 176 ? -22.447 1.605 -7.335 1.00 95.69 176 ARG A C 1
ATOM 1346 O O . ARG A 1 176 ? -22.906 0.961 -8.273 1.00 95.69 176 ARG A O 1
ATOM 1353 N N . VAL A 1 177 ? -23.230 2.261 -6.476 1.00 96.50 177 VAL A N 1
ATOM 1354 C CA . VAL A 1 177 ? -24.702 2.311 -6.596 1.00 96.50 177 VAL A CA 1
ATOM 1355 C C . VAL A 1 177 ? -25.133 3.026 -7.882 1.00 96.50 177 VAL A C 1
ATOM 1357 O O . VAL A 1 177 ? -26.143 2.658 -8.474 1.00 96.50 177 VAL A O 1
ATOM 1360 N N . LEU A 1 178 ? -24.348 4.000 -8.347 1.00 97.94 178 LEU A N 1
ATOM 1361 C CA . LEU A 1 178 ? -24.551 4.696 -9.620 1.00 97.94 178 LEU A CA 1
ATOM 1362 C C . LEU A 1 178 ? -24.024 3.921 -10.843 1.00 97.94 178 LEU A C 1
ATOM 1364 O O . LEU A 1 178 ? -24.134 4.415 -11.963 1.00 97.94 178 LEU A O 1
ATOM 1368 N N . GLY A 1 179 ? -23.477 2.716 -10.655 1.00 97.12 179 GLY A N 1
ATOM 1369 C CA . GLY A 1 179 ? -22.979 1.865 -11.737 1.00 97.12 179 GLY A CA 1
ATOM 1370 C C . GLY A 1 179 ? -21.570 2.205 -12.229 1.00 97.12 179 GLY A C 1
ATOM 1371 O O . GLY A 1 179 ? -21.184 1.744 -13.300 1.00 97.12 179 GLY A O 1
ATOM 1372 N N . LEU A 1 180 ? -20.800 2.997 -11.477 1.00 97.62 180 LEU A N 1
ATOM 1373 C CA . LEU A 1 180 ? -19.385 3.236 -11.757 1.00 97.62 180 LEU A CA 1
ATOM 1374 C C . LEU A 1 180 ? -18.531 2.109 -11.170 1.00 97.62 180 LEU A C 1
ATOM 1376 O O . LEU A 1 180 ? -18.791 1.628 -10.065 1.00 97.62 180 LEU A O 1
ATOM 1380 N N . GLU A 1 181 ? -17.474 1.731 -11.886 1.00 95.25 181 GLU A N 1
ATOM 1381 C CA . GLU A 1 181 ? -16.447 0.843 -11.347 1.00 95.25 181 GLU A CA 1
ATOM 1382 C C . GLU A 1 181 ? -15.696 1.563 -10.219 1.00 95.25 181 GLU A C 1
ATOM 1384 O O . GLU A 1 181 ? -15.110 2.629 -10.413 1.00 95.25 181 GLU A O 1
ATOM 1389 N N . SER A 1 182 ? -15.742 0.998 -9.014 1.00 95.38 182 SER A N 1
ATOM 1390 C CA . SER A 1 182 ? -15.046 1.519 -7.840 1.00 95.38 182 SER A CA 1
ATOM 1391 C C . SER A 1 182 ? -14.496 0.378 -6.988 1.00 95.38 182 SER A C 1
ATOM 1393 O O . SER A 1 182 ? -14.991 -0.752 -7.029 1.00 95.38 182 SER A O 1
ATOM 1395 N N . ALA A 1 183 ? -13.449 0.673 -6.215 1.00 94.94 183 ALA A N 1
ATOM 1396 C CA . ALA A 1 183 ? -12.876 -0.294 -5.290 1.00 94.94 183 ALA A CA 1
ATOM 1397 C C . ALA A 1 183 ? -13.904 -0.700 -4.221 1.00 94.94 183 ALA A C 1
ATOM 1399 O O . ALA A 1 183 ? -14.641 0.141 -3.696 1.00 94.94 183 ALA A O 1
ATOM 1400 N N . GLN A 1 184 ? -13.928 -1.988 -3.871 1.00 96.56 184 GLN A N 1
ATOM 1401 C CA . GLN A 1 184 ? -14.723 -2.461 -2.742 1.00 96.56 184 GLN A CA 1
ATOM 1402 C C . GLN A 1 184 ? -14.095 -1.962 -1.444 1.00 96.56 184 GLN A C 1
ATOM 1404 O O . GLN A 1 184 ? -12.880 -2.037 -1.257 1.00 96.56 184 GLN A O 1
ATOM 1409 N N . ALA A 1 185 ? -14.924 -1.452 -0.539 1.00 97.50 185 ALA A N 1
ATOM 1410 C CA . ALA A 1 185 ? -14.455 -0.972 0.747 1.00 97.50 185 ALA A CA 1
ATOM 1411 C C . ALA A 1 185 ? -15.494 -1.170 1.848 1.00 97.50 185 ALA A C 1
ATOM 1413 O O . ALA A 1 185 ? -16.705 -1.170 1.608 1.00 97.50 185 ALA A O 1
ATOM 1414 N N . ARG A 1 186 ? -15.003 -1.286 3.079 1.00 97.50 186 ARG A N 1
ATOM 1415 C CA . ARG A 1 186 ? -15.798 -1.299 4.311 1.00 97.50 186 ARG A CA 1
ATOM 1416 C C . ARG A 1 186 ? -15.096 -0.490 5.391 1.00 97.50 186 ARG A C 1
ATOM 1418 O O . ARG A 1 186 ? -13.875 -0.376 5.368 1.00 97.50 186 ARG A O 1
ATOM 1425 N N . VAL A 1 187 ? -15.853 0.037 6.346 1.00 98.12 187 VAL A N 1
ATOM 1426 C CA . VAL A 1 187 ? -15.279 0.652 7.547 1.00 98.12 187 VAL A CA 1
ATOM 1427 C C . VAL A 1 187 ? -15.287 -0.377 8.669 1.00 98.12 187 VAL A C 1
ATOM 1429 O O . VAL A 1 187 ? -16.328 -0.958 8.970 1.00 98.12 187 VAL A O 1
ATOM 1432 N N . LEU A 1 188 ? -14.120 -0.612 9.263 1.00 97.44 188 LEU A N 1
ATOM 1433 C CA . LEU A 1 188 ? -13.950 -1.419 10.470 1.00 97.44 188 LEU A CA 1
ATOM 1434 C C . LEU A 1 188 ? -13.520 -0.519 11.631 1.00 97.44 188 LEU A C 1
ATOM 1436 O O . LEU A 1 188 ? -12.965 0.560 11.415 1.00 97.44 188 LEU A O 1
ATOM 1440 N N . ILE A 1 189 ? -13.785 -0.966 12.858 1.00 96.44 189 ILE A N 1
ATOM 1441 C CA . ILE A 1 189 ? -13.417 -0.244 14.077 1.00 96.44 189 ILE A CA 1
ATOM 1442 C C . ILE A 1 189 ? -12.267 -0.978 14.760 1.00 96.44 189 ILE A C 1
ATOM 1444 O O . ILE A 1 189 ? -12.411 -2.144 15.115 1.00 96.44 189 ILE A O 1
ATOM 1448 N N . PHE A 1 190 ? -11.158 -0.277 14.988 1.00 94.75 190 PHE A N 1
ATOM 1449 C CA . PHE A 1 190 ? -9.999 -0.780 15.729 1.00 94.75 190 PHE A CA 1
ATOM 1450 C C . PHE A 1 190 ? -9.700 0.181 16.877 1.00 94.75 190 PHE A C 1
ATOM 1452 O O . PHE A 1 190 ? -9.530 1.375 16.634 1.00 94.75 190 PHE A O 1
ATOM 1459 N N . ASP A 1 191 ? -9.674 -0.309 18.122 1.00 93.81 191 ASP A N 1
ATOM 1460 C CA . ASP A 1 191 ? -9.479 0.536 19.320 1.00 93.81 191 ASP A CA 1
ATOM 1461 C C . ASP A 1 191 ? -10.414 1.772 19.332 1.00 93.81 191 ASP A C 1
ATOM 1463 O O . ASP A 1 191 ? -10.009 2.916 19.533 1.00 93.81 191 ASP A O 1
ATOM 1467 N N . GLY A 1 192 ? -11.690 1.554 18.993 1.00 93.19 192 GLY A N 1
ATOM 1468 C CA . GLY A 1 192 ? -12.709 2.609 18.936 1.00 93.19 192 GLY A CA 1
ATOM 1469 C C . GLY A 1 192 ? -12.562 3.619 17.788 1.00 93.19 192 GLY A C 1
ATOM 1470 O O . GLY A 1 192 ? -13.351 4.559 17.721 1.00 93.19 192 GLY A O 1
ATOM 1471 N N . LYS A 1 193 ? -11.597 3.447 16.876 1.00 92.25 193 LYS A N 1
ATOM 1472 C CA . LYS A 1 193 ? -11.335 4.369 15.759 1.00 92.25 193 LYS A CA 1
ATOM 1473 C C . LYS A 1 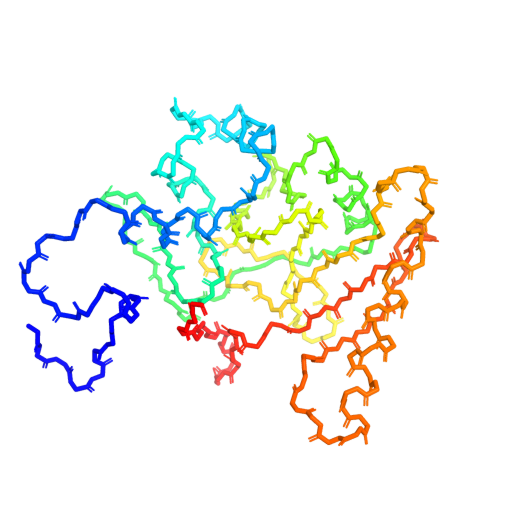193 ? -11.776 3.761 14.425 1.00 92.25 193 LYS A C 1
ATOM 1475 O O . LYS A 1 193 ? -11.478 2.590 14.174 1.00 92.25 193 LYS A O 1
ATOM 1480 N N . PRO A 1 194 ? -12.449 4.530 13.551 1.00 95.38 194 PRO A N 1
ATOM 1481 C CA . PRO A 1 194 ? -12.826 4.050 12.232 1.00 95.38 194 PRO A CA 1
ATOM 1482 C C . PRO A 1 194 ? -11.605 3.950 11.312 1.00 95.38 194 PRO A C 1
ATOM 1484 O O . PRO A 1 194 ? -10.722 4.810 11.307 1.00 95.38 194 PRO A O 1
ATOM 1487 N N . VAL A 1 195 ? -11.574 2.891 10.509 1.00 96.06 195 VAL A N 1
ATOM 1488 C CA . VAL A 1 195 ? -10.542 2.625 9.504 1.00 96.06 195 VAL A CA 1
ATOM 1489 C C . VAL A 1 195 ? -11.237 2.119 8.252 1.00 96.06 195 VAL A C 1
ATOM 1491 O O . VAL A 1 195 ? -11.973 1.130 8.307 1.00 96.06 195 VAL A O 1
ATOM 1494 N N . ILE A 1 196 ? -11.008 2.778 7.116 1.00 97.44 196 ILE A N 1
ATOM 1495 C CA . ILE A 1 196 ? -11.517 2.273 5.843 1.00 97.44 196 ILE A CA 1
ATOM 1496 C C . ILE A 1 196 ? -10.561 1.199 5.332 1.00 97.44 196 ILE A C 1
ATOM 1498 O O . ILE A 1 196 ? -9.347 1.396 5.243 1.00 97.44 196 ILE A O 1
ATOM 1502 N N . VAL A 1 197 ? -11.134 0.044 5.027 1.00 97.81 197 VAL A N 1
ATOM 1503 C CA . VAL A 1 197 ? -10.456 -1.135 4.509 1.00 97.81 197 VAL A CA 1
ATOM 1504 C C . VAL A 1 197 ? -10.882 -1.307 3.063 1.00 97.81 197 VAL A C 1
ATOM 1506 O O . VAL A 1 197 ? -12.047 -1.598 2.790 1.00 97.81 197 VAL A O 1
ATOM 1509 N N . VAL A 1 198 ? -9.941 -1.087 2.150 1.00 97.50 198 VAL A N 1
ATOM 1510 C CA . VAL A 1 198 ? -10.159 -1.065 0.702 1.00 97.50 198 VAL A CA 1
ATOM 1511 C C . VAL A 1 198 ? -9.524 -2.302 0.081 1.00 97.50 198 VAL A C 1
ATOM 1513 O O . VAL A 1 198 ? -8.335 -2.550 0.283 1.00 97.50 198 VAL A O 1
ATOM 1516 N N . GLU A 1 199 ? -10.300 -3.071 -0.675 1.00 97.56 199 GLU A N 1
ATOM 1517 C CA . GLU A 1 199 ? -9.804 -4.210 -1.446 1.00 97.56 199 GLU A CA 1
ATOM 1518 C C . GLU A 1 199 ? -8.904 -3.723 -2.588 1.00 97.56 199 GLU A C 1
ATOM 1520 O O . GLU A 1 199 ? -9.232 -2.786 -3.325 1.00 97.56 199 GLU A O 1
ATOM 1525 N N . ARG A 1 200 ? -7.737 -4.351 -2.719 1.00 96.94 200 ARG A N 1
ATOM 1526 C CA . ARG A 1 200 ? -6.756 -4.018 -3.747 1.00 96.94 200 ARG A CA 1
ATOM 1527 C C . ARG A 1 200 ? -7.195 -4.562 -5.102 1.00 96.94 200 ARG A C 1
ATOM 1529 O O . ARG A 1 200 ? -7.194 -5.768 -5.318 1.00 96.94 200 ARG A O 1
ATOM 1536 N N . PHE A 1 201 ? -7.486 -3.666 -6.039 1.00 95.56 201 PHE A N 1
ATOM 1537 C CA . PHE A 1 201 ? -7.832 -4.028 -7.417 1.00 95.56 201 PHE A CA 1
ATOM 1538 C C . PHE A 1 201 ? -6.611 -4.387 -8.281 1.00 95.56 201 PHE A C 1
ATOM 1540 O O . PHE A 1 201 ? -6.767 -4.950 -9.359 1.00 95.56 201 PHE A O 1
ATOM 1547 N N . ASP A 1 202 ? -5.391 -4.131 -7.796 1.00 95.56 202 ASP A N 1
ATOM 1548 C CA . ASP A 1 202 ? -4.139 -4.610 -8.393 1.00 95.56 202 ASP A CA 1
ATOM 1549 C C . ASP A 1 202 ? -3.746 -6.014 -7.909 1.00 95.56 202 ASP A C 1
ATOM 1551 O O . ASP A 1 202 ? -2.579 -6.418 -7.985 1.00 95.56 202 ASP A O 1
ATOM 1555 N N . ARG A 1 203 ? -4.703 -6.771 -7.369 1.00 96.44 203 ARG A N 1
ATOM 1556 C CA . ARG A 1 203 ? -4.521 -8.127 -6.853 1.00 96.44 203 ARG A CA 1
ATOM 1557 C C . ARG A 1 203 ? -5.644 -9.031 -7.357 1.00 96.44 203 ARG A C 1
ATOM 1559 O O . ARG A 1 203 ? -6.770 -8.584 -7.535 1.00 96.44 203 ARG A O 1
ATOM 1566 N N . VAL A 1 204 ? -5.346 -10.308 -7.602 1.00 96.12 204 VAL A N 1
ATOM 1567 C CA . VAL A 1 204 ? -6.350 -11.287 -8.050 1.00 96.12 204 VAL A CA 1
ATOM 1568 C C . VAL A 1 204 ? -6.078 -12.685 -7.505 1.00 96.12 204 VAL A C 1
ATOM 1570 O O . VAL A 1 204 ? -4.966 -13.198 -7.611 1.00 96.12 204 VAL A O 1
ATOM 1573 N N . TRP A 1 205 ? -7.108 -13.323 -6.954 1.00 95.94 205 TRP A N 1
ATOM 1574 C CA . TRP A 1 205 ? -7.058 -14.723 -6.538 1.00 95.94 205 TRP A CA 1
ATOM 1575 C C . TRP A 1 205 ? -7.195 -15.664 -7.737 1.00 95.94 205 TRP A C 1
ATOM 1577 O O . TRP A 1 205 ? -8.126 -15.526 -8.533 1.00 95.94 205 TRP A O 1
ATOM 1587 N N . ARG A 1 206 ? -6.291 -16.641 -7.862 1.00 95.81 206 ARG A N 1
ATOM 1588 C CA . ARG A 1 206 ? -6.406 -17.773 -8.796 1.00 95.81 206 ARG A CA 1
ATOM 1589 C C . ARG A 1 206 ? -5.808 -19.020 -8.165 1.00 95.81 206 ARG A C 1
ATOM 1591 O O . ARG A 1 206 ? -4.689 -18.966 -7.674 1.00 95.81 206 ARG A O 1
ATOM 1598 N N . ASP A 1 207 ? -6.559 -20.118 -8.173 1.00 93.94 207 ASP A N 1
ATOM 1599 C CA . ASP A 1 207 ? -6.104 -21.432 -7.693 1.00 93.94 207 ASP A CA 1
ATOM 1600 C C . ASP A 1 207 ? -5.469 -21.402 -6.285 1.00 93.94 207 ASP A C 1
ATOM 1602 O O . ASP A 1 207 ? -4.476 -22.070 -6.016 1.00 93.94 207 ASP A O 1
ATOM 1606 N N . GLY A 1 208 ? -6.033 -20.592 -5.380 1.00 92.06 208 GLY A N 1
ATOM 1607 C CA . GLY A 1 208 ? -5.534 -20.442 -4.006 1.00 92.06 208 GLY A CA 1
ATOM 1608 C C . GLY A 1 208 ? -4.287 -19.562 -3.858 1.00 92.06 208 GLY A C 1
ATOM 1609 O O . GLY A 1 208 ? -3.714 -19.510 -2.775 1.00 92.06 208 GLY A O 1
ATOM 1610 N N . VAL A 1 209 ? -3.881 -18.851 -4.914 1.00 95.50 209 VAL A N 1
ATOM 1611 C CA . VAL A 1 209 ? -2.744 -17.922 -4.925 1.00 95.50 209 VAL A CA 1
ATOM 1612 C C . VAL A 1 209 ? -3.228 -16.501 -5.210 1.00 95.50 209 VAL A C 1
ATOM 1614 O O . VAL A 1 209 ? -4.031 -16.274 -6.120 1.00 95.50 209 VAL A O 1
ATOM 1617 N N . LEU A 1 210 ? -2.707 -15.527 -4.463 1.00 96.31 210 LEU A N 1
ATOM 1618 C CA . LEU A 1 210 ? -2.946 -14.108 -4.713 1.00 96.31 210 LEU A CA 1
ATOM 1619 C C . LEU A 1 210 ? -1.879 -13.542 -5.659 1.00 96.31 210 LEU A C 1
ATOM 1621 O O . LEU A 1 210 ? -0.731 -13.322 -5.275 1.00 96.31 210 LEU A O 1
ATOM 1625 N N . TYR A 1 211 ? -2.261 -13.278 -6.905 1.00 94.62 211 TYR A N 1
ATOM 1626 C CA . TYR A 1 211 ? -1.396 -12.677 -7.917 1.00 94.62 211 TYR A CA 1
ATOM 1627 C C . TYR A 1 211 ? -1.461 -11.152 -7.884 1.00 94.62 211 TYR A C 1
ATOM 1629 O O . TYR A 1 211 ? -2.477 -10.564 -7.517 1.00 94.62 211 TYR A O 1
ATOM 1637 N N . ARG A 1 212 ? -0.377 -10.505 -8.323 1.00 94.25 212 ARG A N 1
ATOM 1638 C CA . ARG A 1 212 ? -0.326 -9.056 -8.554 1.00 94.25 212 ARG A CA 1
ATOM 1639 C C . ARG A 1 212 ? -0.659 -8.741 -10.010 1.00 94.25 212 ARG A C 1
ATOM 1641 O O . ARG A 1 212 ? -0.237 -9.473 -10.906 1.00 94.25 212 ARG A O 1
ATOM 1648 N N . LEU A 1 213 ? -1.374 -7.648 -10.242 1.00 93.94 213 LEU A N 1
ATOM 1649 C CA . LEU A 1 213 ? -1.705 -7.140 -11.570 1.00 93.94 213 LEU A CA 1
ATOM 1650 C C . LEU A 1 213 ? -0.855 -5.898 -11.875 1.00 93.94 213 LEU A C 1
ATOM 1652 O O . LEU A 1 213 ? -0.718 -5.043 -11.001 1.00 93.94 213 LEU A O 1
ATOM 1656 N N . PRO A 1 214 ? -0.245 -5.789 -13.070 1.00 92.81 214 PRO A N 1
ATOM 1657 C CA . PRO A 1 214 ? 0.453 -4.573 -13.470 1.00 92.81 214 PRO A CA 1
ATOM 1658 C C . PRO A 1 214 ? -0.491 -3.366 -13.459 1.00 92.81 214 PRO A C 1
ATOM 1660 O O . PRO A 1 214 ? -1.591 -3.438 -14.003 1.00 92.81 214 PRO A O 1
ATOM 1663 N N . GLN A 1 215 ? -0.040 -2.277 -12.844 1.00 90.50 215 GLN A N 1
ATOM 1664 C CA . GLN A 1 215 ? -0.730 -0.995 -12.754 1.00 90.50 215 GLN A CA 1
ATOM 1665 C C . GLN A 1 215 ? 0.330 0.108 -12.676 1.00 90.50 215 GLN A C 1
ATOM 1667 O O . GLN A 1 215 ? 1.406 -0.122 -12.117 1.00 90.50 215 GLN A O 1
ATOM 1672 N N . GLU A 1 216 ? 0.006 1.282 -13.211 1.00 84.88 216 GLU A N 1
ATOM 1673 C CA . GLU A 1 216 ? 0.698 2.550 -12.970 1.00 84.88 216 GLU A CA 1
ATOM 1674 C C . GLU A 1 216 ? -0.307 3.658 -12.639 1.00 84.88 216 GLU A C 1
ATOM 1676 O O . GLU A 1 216 ? -1.493 3.501 -13.022 1.00 84.88 216 GLU A O 1
#

Nearest PDB structures (foldseek):
  3dnt-assembly2_B  TM=9.330E-01  e=2.289E-19  Escherichia coli K-12
  3tpt-assembly2_B  TM=9.273E-01  e=1.028E-18  Escherichia coli
  3tpt-assembly1_A  TM=9.293E-01  e=9.658E-19  Escherichia coli
  3hzi-assembly1_A-2  TM=9.353E-01  e=1.696E-18  Escherichia coli K-12
  3fbr-assembly1_A  TM=9.138E-01  e=9.194E-18  Escherichia coli K-12

Mean predicted aligned error: 6.06 Å